Protein AF-A0A7S4SLR8-F1 (afdb_monomer_lite)

Sequence (372 aa):
GGAGAGPEGAQGGEGGADLAYAVRRLVRGAQSSRRCCRQGFSLALAELLAAFPGELAGVLQLARQLTDLQTGLKSMEQKERLVGRLCVYAAVFEAGCLRKLLGGDAAAPQGLTGRRGATGVVCELGRGLHELYLARPFLQEPAVRMLTHACQELCAMGRSSWVPELLAEWSLDEKLGKAGAAMHVPGLALELRSAYEGARQAPSATAKALATWPVCVRDGGALAQPAALEHLARGLGAALGACGLGEPLPAALRPFCRRLLCGEGSATPAGVWPALDEALFPERAPQASQAQGLRALGEVVAHLCAERAQLGDAAAAVLVGFFEQMHRGLRLMLRALAWPRASPHAAAAFAQGRMLEALDAAPPPPRPQRPS

Radius of gyration: 25.54 Å; chains: 1; bounding box: 84×45×100 Å

Structure (mmCIF, N/CA/C/O backbone):
data_AF-A0A7S4SLR8-F1
#
_entry.id   AF-A0A7S4SLR8-F1
#
loop_
_atom_site.group_PDB
_atom_site.id
_atom_site.type_symbol
_atom_site.label_atom_id
_atom_site.label_alt_id
_atom_site.label_comp_id
_atom_site.label_asym_id
_atom_site.label_entity_id
_atom_site.label_seq_id
_atom_site.pdbx_PDB_ins_code
_atom_site.Cartn_x
_atom_site.Cartn_y
_atom_site.Cartn_z
_atom_site.occupancy
_atom_site.B_iso_or_equiv
_atom_site.auth_seq_id
_atom_site.auth_comp_id
_atom_site.auth_asym_id
_atom_site.auth_atom_id
_atom_site.pdbx_PDB_model_num
ATOM 1 N N . GLY A 1 1 ? -48.188 -2.741 58.121 1.00 47.03 1 GLY A N 1
ATOM 2 C CA . GLY A 1 1 ? -47.292 -3.688 57.438 1.00 47.03 1 GLY A CA 1
ATOM 3 C C . GLY A 1 1 ? -47.979 -4.156 56.181 1.00 47.03 1 GLY A C 1
ATOM 4 O O . GLY A 1 1 ? -49.037 -4.751 56.285 1.00 47.03 1 GLY A O 1
ATOM 5 N N . GLY A 1 2 ? -47.430 -3.813 55.023 1.00 39.69 2 GLY A N 1
ATOM 6 C CA . GLY A 1 2 ? -47.964 -4.164 53.709 1.00 39.69 2 GLY A CA 1
ATOM 7 C C . GLY A 1 2 ? -46.973 -3.653 52.677 1.00 39.69 2 GLY A C 1
ATOM 8 O O . GLY A 1 2 ? -46.967 -2.467 52.369 1.00 39.69 2 GLY A O 1
ATOM 9 N N . ALA A 1 3 ? -46.042 -4.524 52.302 1.00 40.25 3 ALA A N 1
ATOM 10 C CA . ALA A 1 3 ? -44.875 -4.220 51.491 1.00 40.25 3 ALA A CA 1
ATOM 11 C C . ALA A 1 3 ? -45.282 -3.803 50.070 1.00 40.25 3 ALA A C 1
ATOM 13 O O . ALA A 1 3 ? -45.956 -4.551 49.366 1.00 40.25 3 ALA A O 1
ATOM 14 N N . GLY A 1 4 ? -44.853 -2.607 49.664 1.00 37.12 4 GLY A N 1
ATOM 15 C CA . GLY A 1 4 ? -44.891 -2.167 48.276 1.00 37.12 4 GLY A CA 1
ATOM 16 C C . GLY A 1 4 ? -43.752 -2.821 47.502 1.00 37.12 4 GLY A C 1
ATOM 17 O O . GLY A 1 4 ? -42.586 -2.652 47.855 1.00 37.12 4 GLY A O 1
ATOM 18 N N . ALA A 1 5 ? -44.099 -3.568 46.458 1.00 43.12 5 ALA A N 1
ATOM 19 C CA . ALA A 1 5 ? -43.159 -4.030 45.452 1.00 43.12 5 ALA A CA 1
ATOM 20 C C . ALA A 1 5 ? -42.643 -2.812 44.669 1.00 43.12 5 ALA A C 1
ATOM 22 O O . ALA A 1 5 ? -43.404 -2.143 43.969 1.00 43.12 5 ALA A O 1
ATOM 23 N N . GLY A 1 6 ? -41.360 -2.495 44.845 1.00 39.31 6 GLY A N 1
ATOM 24 C CA . GLY A 1 6 ? -40.655 -1.531 44.007 1.00 39.31 6 GLY A CA 1
ATOM 25 C C . GLY A 1 6 ? -40.357 -2.136 42.630 1.00 39.31 6 GLY A C 1
ATOM 26 O O . GLY A 1 6 ? -40.177 -3.351 42.533 1.00 39.31 6 GLY A O 1
ATOM 27 N N . PRO A 1 7 ? -40.311 -1.323 41.564 1.00 46.75 7 PRO A N 1
ATOM 28 C CA . PRO A 1 7 ? -40.027 -1.809 40.224 1.00 46.75 7 PRO A CA 1
ATOM 29 C C . PRO A 1 7 ? -38.547 -2.196 40.126 1.00 46.75 7 PRO A C 1
ATOM 31 O O . PRO A 1 7 ? -37.664 -1.404 40.461 1.00 46.75 7 PRO A O 1
ATOM 34 N N . GLU A 1 8 ? -38.288 -3.422 39.675 1.00 39.28 8 GLU A N 1
ATOM 35 C CA . GLU A 1 8 ? -36.953 -3.912 39.344 1.00 39.28 8 GLU A CA 1
ATOM 36 C C . GLU A 1 8 ? -36.316 -2.996 38.293 1.00 39.28 8 GLU A C 1
ATOM 38 O O . GLU A 1 8 ? -36.776 -2.873 37.156 1.00 39.28 8 GLU A O 1
ATOM 43 N N . GLY A 1 9 ? -35.262 -2.302 38.719 1.00 41.66 9 GLY A N 1
ATOM 44 C CA . GLY A 1 9 ? -34.437 -1.468 37.868 1.00 41.66 9 GLY A CA 1
ATOM 45 C C . GLY A 1 9 ? -33.672 -2.310 36.852 1.00 41.66 9 GLY A C 1
ATOM 46 O O . GLY A 1 9 ? -33.058 -3.322 37.182 1.00 41.66 9 GLY A O 1
ATOM 47 N N . ALA A 1 10 ? -33.706 -1.838 35.611 1.00 43.09 10 ALA A N 1
ATOM 48 C CA . ALA A 1 10 ? -32.956 -2.318 34.463 1.00 43.09 10 ALA A CA 1
ATOM 49 C C . ALA A 1 10 ? -31.499 -2.724 34.786 1.00 43.09 10 ALA A C 1
ATOM 51 O O . ALA A 1 10 ? -30.659 -1.888 35.125 1.00 43.09 10 ALA A O 1
ATOM 52 N N . GLN A 1 11 ? -31.182 -4.005 34.579 1.00 41.28 11 GLN A N 1
ATOM 53 C CA . GLN A 1 11 ? -29.824 -4.561 34.535 1.00 41.28 11 GLN A CA 1
ATOM 54 C C . GLN A 1 11 ? -29.086 -4.122 33.252 1.00 41.28 11 GLN A C 1
ATOM 56 O O . GLN A 1 11 ? -28.854 -4.913 32.343 1.00 41.28 11 GLN A O 1
ATOM 61 N N . GLY A 1 12 ? -28.737 -2.837 33.151 1.00 46.91 12 GLY A N 1
ATOM 62 C CA . GLY A 1 12 ? -28.022 -2.261 32.000 1.00 46.91 12 GLY A CA 1
ATOM 63 C C . GLY A 1 12 ? -26.529 -1.963 32.216 1.00 46.91 12 GLY A C 1
ATOM 64 O O . GLY A 1 12 ? -25.940 -1.283 31.384 1.00 46.91 12 GLY A O 1
ATOM 65 N N . GLY A 1 13 ? -25.913 -2.382 33.331 1.00 53.75 13 GLY A N 1
ATOM 66 C CA . GLY A 1 13 ? -24.671 -1.752 33.818 1.00 53.75 13 GLY A CA 1
ATOM 67 C C . GLY A 1 13 ? -23.355 -2.538 33.724 1.00 53.75 13 GLY A C 1
ATOM 68 O O . GLY A 1 13 ? -22.316 -1.928 33.484 1.00 53.75 13 GLY A O 1
ATOM 69 N N . GLU A 1 14 ? -23.350 -3.860 33.919 1.00 60.78 14 GLU A N 1
ATOM 70 C CA . GLU A 1 14 ? -22.087 -4.592 34.164 1.00 60.78 14 GLU A CA 1
ATOM 71 C C . GLU A 1 14 ? -21.331 -4.975 32.882 1.00 60.78 14 GLU A C 1
ATOM 73 O O . GLU A 1 14 ? -20.133 -4.714 32.771 1.00 60.78 14 GLU A O 1
ATOM 78 N N . GLY A 1 15 ? -22.024 -5.482 31.855 1.00 72.31 15 GLY A N 1
ATOM 79 C CA . GLY A 1 15 ? -21.368 -5.942 30.620 1.00 72.31 15 GLY A CA 1
ATOM 80 C C . GLY A 1 15 ? -20.632 -4.841 29.841 1.00 72.31 15 GLY A C 1
ATOM 81 O O . GLY A 1 15 ? -19.603 -5.095 29.215 1.00 72.31 15 GLY A O 1
ATOM 82 N N . GLY A 1 16 ? -21.111 -3.594 29.912 1.00 84.56 16 GLY A N 1
ATOM 83 C CA . GLY A 1 16 ? -20.451 -2.452 29.268 1.00 84.56 16 GLY A CA 1
ATOM 84 C C . GLY A 1 16 ? -19.153 -2.030 29.965 1.00 84.56 16 GLY A C 1
ATOM 85 O O . GLY A 1 16 ? -18.189 -1.633 29.305 1.00 84.56 16 GLY A O 1
ATOM 86 N N . ALA A 1 17 ? -19.093 -2.146 31.295 1.00 90.38 17 ALA A N 1
ATOM 87 C CA . ALA A 1 17 ? -17.898 -1.812 32.066 1.00 90.38 17 ALA A CA 1
ATOM 88 C C . ALA A 1 17 ? -16.756 -2.804 31.789 1.00 90.38 17 ALA A C 1
ATOM 90 O O . ALA A 1 17 ? -15.609 -2.381 31.586 1.00 90.38 17 ALA A O 1
ATOM 91 N N . ASP A 1 18 ? -17.089 -4.093 31.700 1.00 94.50 18 ASP A N 1
ATOM 92 C CA . ASP A 1 18 ? -16.145 -5.167 31.389 1.00 94.50 18 ASP A CA 1
ATOM 93 C C . ASP A 1 18 ? -15.599 -5.057 29.965 1.00 94.50 18 ASP A C 1
ATOM 95 O O . ASP A 1 18 ? -14.383 -5.136 29.763 1.00 94.50 18 ASP A O 1
ATOM 99 N N . LEU A 1 19 ? -16.461 -4.778 28.979 1.00 94.06 19 LEU A N 1
ATOM 100 C CA . LEU A 1 19 ? -16.041 -4.560 27.592 1.00 94.06 19 LEU A CA 1
ATOM 101 C C . LEU A 1 19 ? -15.080 -3.370 27.480 1.00 94.06 19 LEU A C 1
ATOM 103 O O . LEU A 1 19 ? -13.987 -3.494 26.920 1.00 94.06 19 LEU A O 1
ATOM 107 N N . ALA A 1 20 ? -15.431 -2.230 28.077 1.00 93.50 20 ALA A N 1
ATOM 108 C CA . ALA A 1 20 ? -14.576 -1.048 28.066 1.00 93.50 20 ALA A CA 1
ATOM 109 C C . ALA A 1 20 ? -13.234 -1.303 28.779 1.00 93.50 20 ALA A C 1
ATOM 111 O O . ALA A 1 20 ? -12.187 -0.783 28.374 1.00 93.50 20 ALA A O 1
ATOM 112 N N . TYR A 1 21 ? -13.236 -2.104 29.849 1.00 95.19 21 TYR A N 1
ATOM 113 C CA . TYR A 1 21 ? -12.014 -2.532 30.521 1.00 95.19 21 TYR A CA 1
ATOM 114 C C . TYR A 1 21 ? -11.153 -3.439 29.631 1.00 95.19 21 TYR A C 1
ATOM 116 O O . TYR A 1 21 ? -9.944 -3.198 29.523 1.00 95.19 21 TYR A O 1
ATOM 124 N N . ALA A 1 22 ? -11.760 -4.418 28.956 1.00 97.12 22 ALA A N 1
ATOM 125 C CA . ALA A 1 22 ? -11.086 -5.308 28.018 1.00 97.12 22 ALA A CA 1
ATOM 126 C C . ALA A 1 22 ? -10.448 -4.518 26.868 1.00 97.12 22 ALA A C 1
ATOM 128 O O . ALA A 1 22 ? -9.239 -4.623 26.659 1.00 97.12 22 ALA A O 1
ATOM 129 N N . VAL A 1 23 ? -11.203 -3.630 26.211 1.00 96.56 23 VAL A N 1
ATOM 130 C CA . VAL A 1 23 ? -10.697 -2.724 25.164 1.00 96.56 23 VAL A CA 1
ATOM 131 C C . VAL A 1 23 ? -9.482 -1.940 25.663 1.00 96.56 23 VAL A C 1
ATOM 133 O O . VAL A 1 23 ? -8.428 -1.941 25.020 1.00 96.56 23 VAL A O 1
ATOM 136 N N . ARG A 1 24 ? -9.566 -1.327 26.853 1.00 96.56 24 ARG A N 1
ATOM 137 C CA . ARG A 1 24 ? -8.434 -0.589 27.437 1.00 96.56 24 ARG A CA 1
ATOM 138 C C . ARG A 1 24 ? -7.206 -1.460 27.661 1.00 96.56 24 ARG A C 1
ATOM 140 O O . ARG A 1 24 ? -6.084 -1.001 27.437 1.00 96.56 24 ARG A O 1
ATOM 147 N N . ARG A 1 25 ? -7.393 -2.698 28.118 1.00 97.12 25 ARG A N 1
ATOM 148 C CA . ARG A 1 25 ? -6.294 -3.643 28.346 1.00 97.12 25 ARG A CA 1
ATOM 149 C C . ARG A 1 25 ? -5.646 -4.075 27.040 1.00 97.12 25 ARG A C 1
ATOM 151 O O . ARG A 1 25 ? -4.419 -4.059 26.967 1.00 97.12 25 ARG A O 1
ATOM 158 N N . LEU A 1 26 ? -6.440 -4.380 26.021 1.00 98.19 26 LEU A N 1
ATOM 159 C CA . LEU A 1 26 ? -5.948 -4.797 24.711 1.00 98.19 26 LEU A CA 1
ATOM 160 C C . LEU A 1 26 ? -5.167 -3.674 24.014 1.00 98.19 26 LEU A C 1
ATOM 162 O O . LEU A 1 26 ? -4.030 -3.891 23.602 1.00 98.19 26 LEU A O 1
ATOM 166 N N . VAL A 1 27 ? -5.702 -2.446 23.978 1.00 96.69 27 VAL A N 1
ATOM 167 C CA . VAL A 1 27 ? -5.020 -1.294 23.350 1.00 96.69 27 VAL A CA 1
ATOM 168 C C . VAL A 1 27 ? -3.707 -0.947 24.066 1.00 96.69 27 VAL A C 1
ATOM 170 O O . VAL A 1 27 ? -2.715 -0.610 23.417 1.00 96.69 27 VAL A O 1
ATOM 173 N N . ARG A 1 28 ? -3.652 -1.057 25.402 1.00 95.75 28 ARG A N 1
ATOM 174 C CA . ARG A 1 28 ? -2.391 -0.902 26.155 1.00 95.75 28 ARG A CA 1
ATOM 175 C C . ARG A 1 28 ? -1.421 -2.049 25.878 1.00 95.75 28 ARG A C 1
ATOM 177 O O . ARG A 1 28 ? -0.228 -1.816 25.711 1.00 95.75 28 ARG A O 1
ATOM 184 N N . GLY A 1 29 ? -1.924 -3.278 25.814 1.00 96.56 29 GLY A N 1
ATOM 185 C CA . GLY A 1 29 ? -1.131 -4.466 25.518 1.00 96.56 29 GLY A CA 1
ATOM 186 C C . GLY A 1 29 ? -0.501 -4.438 24.121 1.00 96.56 29 GLY A C 1
ATOM 187 O O . GLY A 1 29 ? 0.652 -4.846 23.963 1.00 96.56 29 GLY A O 1
ATOM 188 N N . ALA A 1 30 ? -1.192 -3.862 23.133 1.00 95.81 30 ALA A N 1
ATOM 189 C CA . ALA A 1 30 ? -0.672 -3.645 21.782 1.00 95.81 30 ALA A CA 1
ATOM 190 C C . ALA A 1 30 ? 0.568 -2.728 21.749 1.00 95.81 30 ALA A C 1
ATOM 192 O O . ALA A 1 30 ? 1.364 -2.805 20.819 1.00 95.81 30 ALA A O 1
ATOM 193 N N . GLN A 1 31 ? 0.787 -1.911 22.786 1.00 93.75 31 GLN A N 1
ATOM 194 C CA . GLN A 1 31 ? 1.962 -1.041 22.948 1.00 93.75 31 GLN A CA 1
ATOM 195 C C . GLN A 1 31 ? 3.091 -1.686 23.768 1.00 93.75 31 GLN A C 1
ATOM 197 O O . GLN A 1 31 ? 4.060 -1.023 24.133 1.00 93.75 31 GLN A O 1
ATOM 202 N N . SER A 1 32 ? 2.981 -2.977 24.094 1.00 94.62 32 SER A N 1
ATOM 203 C CA . SER A 1 32 ? 4.026 -3.696 24.823 1.00 94.62 32 SER A CA 1
ATOM 204 C C . SER A 1 32 ? 5.362 -3.649 24.078 1.00 94.62 32 SER A C 1
ATOM 206 O O . SER A 1 32 ? 5.417 -3.826 22.864 1.00 94.62 32 SER A O 1
ATOM 208 N N . SER A 1 33 ? 6.473 -3.529 24.803 1.00 93.50 33 SER A N 1
ATOM 209 C CA . SER A 1 33 ? 7.818 -3.658 24.224 1.00 93.50 33 SER A CA 1
ATOM 210 C C . SER A 1 33 ? 8.141 -5.084 23.749 1.00 93.50 33 SER A C 1
ATOM 212 O O . SER A 1 33 ? 9.095 -5.297 23.000 1.00 93.50 33 SER A O 1
ATOM 214 N N . ARG A 1 34 ? 7.346 -6.085 24.158 1.00 96.25 34 ARG A N 1
ATOM 215 C CA . ARG A 1 34 ? 7.515 -7.489 23.760 1.00 96.25 34 ARG A CA 1
ATOM 216 C C . ARG A 1 34 ? 6.722 -7.775 22.487 1.00 96.25 34 ARG A C 1
ATOM 218 O O . ARG A 1 34 ? 5.493 -7.722 22.494 1.00 96.25 34 ARG A O 1
ATOM 225 N N . ARG A 1 35 ? 7.422 -8.149 21.409 1.00 93.56 35 ARG A N 1
ATOM 226 C CA . ARG A 1 35 ? 6.820 -8.443 20.091 1.00 93.56 35 ARG A CA 1
ATOM 227 C C . ARG A 1 35 ? 5.685 -9.473 20.161 1.00 93.56 35 ARG A C 1
ATOM 229 O O . ARG A 1 35 ? 4.619 -9.216 19.615 1.00 93.56 35 ARG A O 1
ATOM 236 N N . CYS A 1 36 ? 5.895 -10.585 20.868 1.00 94.50 36 CYS A N 1
ATOM 237 C CA . CYS A 1 36 ? 4.887 -11.639 21.028 1.00 94.50 36 CYS A CA 1
ATOM 238 C C . CYS A 1 36 ? 3.625 -11.136 21.745 1.00 94.50 36 CYS A C 1
ATOM 240 O O . CYS A 1 36 ? 2.514 -11.445 21.324 1.00 94.50 36 CYS A O 1
ATOM 242 N N . CYS A 1 37 ? 3.783 -10.299 22.777 1.00 96.06 37 CYS A N 1
ATOM 243 C CA . CYS A 1 37 ? 2.651 -9.687 23.464 1.00 96.06 37 CYS A CA 1
ATOM 244 C C . CYS A 1 37 ? 1.880 -8.765 22.519 1.00 96.06 37 CYS A C 1
ATOM 246 O O . CYS A 1 37 ? 0.663 -8.883 22.441 1.00 96.06 37 CYS A O 1
ATOM 248 N N . ARG A 1 38 ? 2.567 -7.894 21.764 1.00 95.81 38 ARG A N 1
ATOM 249 C CA . ARG A 1 38 ? 1.890 -6.995 20.814 1.00 95.81 38 ARG A CA 1
ATOM 250 C C . ARG A 1 38 ? 1.026 -7.756 19.821 1.00 95.81 38 ARG A C 1
ATOM 252 O O . ARG A 1 38 ? -0.122 -7.377 19.622 1.00 95.81 38 ARG A O 1
ATOM 259 N N . GLN A 1 39 ? 1.562 -8.823 19.232 1.00 95.56 39 GLN A N 1
ATOM 260 C CA . GLN A 1 39 ? 0.827 -9.654 18.279 1.00 95.56 39 GLN A CA 1
ATOM 261 C C . GLN A 1 39 ? -0.403 -10.295 18.930 1.00 95.56 39 GLN A C 1
ATOM 263 O O . GLN A 1 39 ? -1.503 -10.128 18.417 1.00 95.56 39 GLN A O 1
ATOM 268 N N . GLY A 1 40 ? -0.243 -10.934 20.095 1.00 98.12 40 GLY A N 1
ATOM 269 C CA . GLY A 1 40 ? -1.362 -11.559 20.807 1.00 98.12 40 GLY A CA 1
ATOM 270 C C . GLY A 1 40 ? -2.458 -10.564 21.202 1.00 98.12 40 GLY A C 1
ATOM 271 O O . GLY A 1 40 ? -3.637 -10.835 21.000 1.00 98.12 40 GLY A O 1
ATOM 272 N N . PHE A 1 41 ? -2.083 -9.383 21.704 1.00 98.19 41 PHE A N 1
ATOM 273 C CA . PHE A 1 41 ? -3.041 -8.330 22.054 1.00 98.19 41 PHE A CA 1
ATOM 274 C C . PHE A 1 41 ? -3.737 -7.722 20.834 1.00 98.19 41 PHE A C 1
ATOM 276 O O . PHE A 1 41 ? -4.915 -7.392 20.925 1.00 98.19 41 PHE A O 1
ATOM 283 N N . SER A 1 42 ? -3.034 -7.580 19.708 1.00 97.75 42 SER A N 1
ATOM 284 C CA . SER A 1 42 ? -3.617 -7.040 18.471 1.00 97.75 42 SER A CA 1
ATOM 285 C C . SER A 1 42 ? -4.602 -8.025 17.853 1.00 97.75 42 SER A C 1
ATOM 287 O O . SER A 1 42 ? -5.699 -7.622 17.491 1.00 97.75 42 SER A O 1
ATOM 289 N N . LEU A 1 43 ? -4.261 -9.317 17.834 1.00 98.12 43 LEU A N 1
ATOM 290 C CA . LEU A 1 43 ? -5.167 -10.370 17.381 1.00 98.12 43 LEU A CA 1
ATOM 291 C C . LEU A 1 43 ? -6.419 -10.445 18.265 1.00 98.12 43 LEU A C 1
ATOM 293 O O . LEU A 1 43 ? -7.534 -10.416 17.761 1.00 98.12 43 LEU A O 1
ATOM 297 N N . ALA A 1 44 ? -6.253 -10.455 19.591 1.00 98.38 44 ALA A N 1
ATOM 298 C CA . ALA A 1 44 ? -7.390 -10.444 20.511 1.00 98.38 44 ALA A CA 1
ATOM 299 C C . ALA A 1 44 ? -8.255 -9.176 20.365 1.00 98.38 44 ALA A C 1
ATOM 301 O O . ALA A 1 44 ? -9.474 -9.242 20.510 1.00 98.38 44 ALA A O 1
ATOM 302 N N . LEU A 1 45 ? -7.644 -8.025 20.055 1.00 98.31 45 LEU A N 1
ATOM 303 C CA . LEU A 1 45 ? -8.376 -6.798 19.737 1.00 98.31 45 LEU A CA 1
ATOM 304 C C . LEU A 1 45 ? -9.150 -6.917 18.423 1.00 98.31 45 LEU A C 1
ATOM 306 O O . LEU A 1 45 ? -10.279 -6.441 18.369 1.00 98.31 45 LEU A O 1
ATOM 310 N N . ALA A 1 46 ? -8.578 -7.553 17.399 1.00 97.88 46 ALA A N 1
ATOM 311 C CA . ALA A 1 46 ? -9.258 -7.793 16.131 1.00 97.88 46 ALA A CA 1
ATOM 312 C C . ALA A 1 46 ? -10.494 -8.685 16.329 1.00 97.88 46 ALA A C 1
ATOM 314 O O . ALA A 1 46 ? -11.580 -8.321 15.890 1.00 97.88 46 ALA A O 1
ATOM 315 N N . GLU A 1 47 ? -10.367 -9.785 17.075 1.00 97.75 47 GLU A N 1
ATOM 316 C CA . GLU A 1 47 ? -11.492 -10.671 17.415 1.00 97.75 47 GLU A CA 1
ATOM 317 C C . GLU A 1 47 ? -12.581 -9.940 18.217 1.00 97.75 47 GLU A C 1
ATOM 319 O O . GLU A 1 47 ? -13.771 -10.031 17.905 1.00 97.75 47 GLU A O 1
ATOM 324 N N . LEU A 1 48 ? -12.186 -9.139 19.215 1.00 96.75 48 LEU A N 1
ATOM 325 C CA . LEU A 1 48 ? -13.127 -8.331 19.991 1.00 96.75 48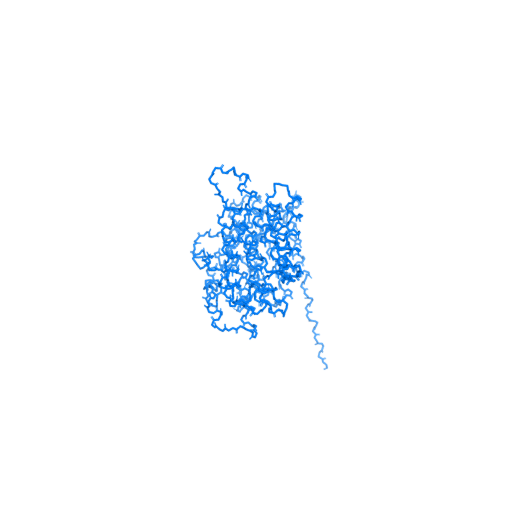 LEU A CA 1
ATOM 326 C C . LEU A 1 48 ? -13.859 -7.324 19.098 1.00 96.75 48 LEU A C 1
ATOM 328 O O . LEU A 1 48 ? -15.079 -7.228 19.155 1.00 96.75 48 LEU A O 1
ATOM 332 N N . LEU A 1 49 ? -13.144 -6.589 18.249 1.00 95.06 49 LEU A N 1
ATOM 333 C CA . LEU A 1 49 ? -13.735 -5.629 17.316 1.00 95.06 49 LEU A CA 1
ATOM 334 C C . LEU A 1 49 ? -14.608 -6.300 16.249 1.00 95.06 49 LEU A C 1
ATOM 336 O O . LEU A 1 49 ? -15.583 -5.711 15.777 1.00 95.06 49 LEU A O 1
ATOM 340 N N . ALA A 1 50 ? -14.279 -7.535 15.875 1.00 93.00 50 ALA A N 1
ATOM 341 C CA . ALA A 1 50 ? -15.080 -8.325 14.961 1.00 93.00 50 ALA A CA 1
ATOM 342 C C . ALA A 1 50 ? -16.433 -8.702 15.585 1.00 93.00 50 ALA A C 1
ATOM 344 O O . ALA A 1 50 ? -17.431 -8.691 14.857 1.00 93.00 50 ALA A O 1
ATOM 345 N N . ALA A 1 51 ? -16.462 -8.987 16.891 1.00 92.50 51 ALA A N 1
ATOM 346 C CA . ALA A 1 51 ? -17.671 -9.267 17.665 1.00 92.50 51 ALA A CA 1
ATOM 347 C C . ALA A 1 51 ? -18.440 -7.993 18.071 1.00 92.50 51 ALA A C 1
ATOM 349 O O . ALA A 1 51 ? -19.669 -7.989 18.079 1.00 92.50 51 ALA A O 1
ATOM 350 N N . PHE A 1 52 ? -17.730 -6.896 18.352 1.00 91.38 52 PHE A N 1
ATOM 351 C CA . PHE A 1 52 ? -18.286 -5.628 18.833 1.00 91.38 52 PHE A CA 1
ATOM 352 C C . PHE A 1 52 ? -17.859 -4.438 17.948 1.00 91.38 52 PHE A C 1
ATOM 354 O O . PHE A 1 52 ? -17.161 -3.533 18.414 1.00 91.38 52 PHE A O 1
ATOM 361 N N . PRO A 1 53 ? -18.300 -4.364 16.674 1.00 88.94 53 PRO A N 1
ATOM 362 C CA . PRO A 1 53 ? -17.870 -3.301 15.758 1.00 88.94 53 PRO A CA 1
ATOM 363 C C . PRO A 1 53 ? -18.324 -1.891 16.182 1.00 88.94 53 PRO A C 1
ATOM 365 O O . PRO A 1 53 ? -17.788 -0.899 15.691 1.00 88.94 53 PRO A O 1
ATOM 368 N N . GLY A 1 54 ? -19.271 -1.793 17.125 1.00 86.94 54 GLY A N 1
ATOM 369 C CA . GLY A 1 54 ? -19.702 -0.538 17.750 1.00 86.94 54 GLY A CA 1
ATOM 370 C C . GLY A 1 54 ? -18.592 0.179 18.528 1.00 86.94 54 GLY A C 1
ATOM 371 O O . GLY A 1 54 ? -18.592 1.405 18.608 1.00 86.94 54 GLY A O 1
ATOM 372 N N . GLU A 1 55 ? -17.603 -0.567 19.027 1.00 91.81 55 GLU A N 1
ATOM 373 C CA . GLU A 1 55 ? -16.504 -0.033 19.839 1.00 91.81 55 GLU A CA 1
ATOM 374 C C . GLU A 1 55 ? -15.421 0.668 19.012 1.00 91.81 55 GLU A C 1
ATOM 376 O O . GLU A 1 55 ? -14.534 1.315 19.572 1.00 91.81 55 GLU A O 1
ATOM 381 N N . LEU A 1 56 ? -15.476 0.575 17.678 1.00 93.25 56 LEU A N 1
ATOM 382 C CA . LEU A 1 56 ? -14.419 1.062 16.794 1.00 93.25 56 LEU A CA 1
ATOM 383 C C . LEU A 1 56 ? -14.057 2.530 17.055 1.00 93.25 56 LEU A C 1
ATOM 385 O O . LEU A 1 56 ? -12.880 2.860 17.187 1.00 93.25 56 LEU A O 1
ATOM 389 N N . ALA A 1 57 ? -15.052 3.414 17.161 1.00 92.38 57 ALA A N 1
ATOM 390 C CA . ALA A 1 57 ? -14.804 4.834 17.404 1.00 92.38 57 ALA A CA 1
ATOM 391 C C . ALA A 1 57 ? -14.073 5.067 18.740 1.00 92.38 57 ALA A C 1
ATOM 393 O O . ALA A 1 57 ? -13.094 5.816 18.790 1.00 92.38 57 ALA A O 1
ATOM 394 N N . GLY A 1 58 ? -14.497 4.370 19.800 1.00 93.62 58 GLY A N 1
ATOM 395 C CA . GLY A 1 58 ? -13.855 4.423 21.113 1.00 93.62 58 GLY A CA 1
ATOM 396 C C . GLY A 1 58 ? -12.433 3.861 21.092 1.00 93.62 58 GLY A C 1
ATOM 397 O O . GLY A 1 58 ? -11.531 4.444 21.692 1.00 93.62 58 GLY A O 1
ATOM 398 N N . VAL A 1 59 ? -12.197 2.778 20.346 1.00 96.31 59 VAL A N 1
ATOM 399 C CA . VAL A 1 59 ? -10.867 2.175 20.174 1.00 96.31 59 VAL A CA 1
ATOM 400 C C . VAL A 1 59 ? -9.916 3.118 19.445 1.00 96.31 59 VAL A C 1
ATOM 402 O O . VAL A 1 59 ? -8.786 3.289 19.899 1.00 96.31 59 VAL A O 1
ATOM 405 N N . LEU A 1 60 ? -10.350 3.772 18.363 1.00 95.62 60 LEU A N 1
ATOM 406 C CA . LEU A 1 60 ? -9.524 4.743 17.634 1.00 95.62 60 LEU A CA 1
ATOM 407 C C . LEU A 1 60 ? -9.174 5.953 18.506 1.00 95.62 60 LEU A C 1
ATOM 409 O O . LEU A 1 60 ? -8.008 6.352 18.569 1.00 95.62 60 LEU A O 1
ATOM 413 N N . GLN A 1 61 ? -10.159 6.486 19.233 1.00 95.00 61 GLN A N 1
ATOM 414 C CA . GLN A 1 61 ? -9.949 7.584 20.172 1.00 95.00 61 GLN A CA 1
ATOM 415 C C . GLN A 1 61 ? -8.964 7.189 21.280 1.00 95.00 61 GLN A C 1
ATOM 417 O O . GLN A 1 61 ? -8.023 7.930 21.574 1.00 95.00 61 GLN A O 1
ATOM 422 N N . LEU A 1 62 ? -9.145 6.009 21.874 1.00 95.56 62 LEU A N 1
ATOM 423 C CA . LEU A 1 62 ? -8.273 5.502 22.925 1.00 95.56 62 LEU A CA 1
ATOM 424 C C . LEU A 1 62 ? -6.854 5.234 22.409 1.00 95.56 62 LEU A C 1
ATOM 426 O O . LEU A 1 62 ? -5.881 5.543 23.098 1.00 95.56 62 LEU A O 1
ATOM 430 N N . ALA A 1 63 ? -6.721 4.683 21.201 1.00 95.25 63 ALA A N 1
ATOM 431 C CA . ALA A 1 63 ? -5.432 4.471 20.559 1.00 95.25 63 ALA A CA 1
ATOM 432 C C . ALA A 1 63 ? -4.683 5.796 20.430 1.00 95.25 63 ALA A C 1
ATOM 434 O O . ALA A 1 63 ? -3.527 5.870 20.837 1.00 95.25 63 ALA A O 1
ATOM 435 N N . ARG A 1 64 ? -5.345 6.863 19.963 1.00 93.62 64 ARG A N 1
ATOM 436 C CA . ARG A 1 64 ? -4.738 8.198 19.890 1.00 93.62 64 ARG A CA 1
ATOM 437 C C . ARG A 1 64 ? -4.323 8.713 21.267 1.00 93.62 64 ARG A C 1
ATOM 439 O O . ARG A 1 64 ? -3.179 9.113 21.436 1.00 93.62 64 ARG A O 1
ATOM 446 N N . GLN A 1 65 ? -5.208 8.637 22.261 1.00 93.38 65 GLN A N 1
ATOM 447 C CA . GLN A 1 65 ? -4.924 9.107 23.625 1.00 93.38 65 GLN A CA 1
ATOM 448 C C . GLN A 1 65 ? -3.727 8.398 24.266 1.00 93.38 65 GLN A C 1
ATOM 450 O O . GLN A 1 65 ? -2.899 9.033 24.911 1.00 93.38 65 GLN A O 1
ATOM 455 N N . LEU A 1 66 ? -3.624 7.077 24.108 1.00 88.31 66 LEU A N 1
ATOM 456 C CA . LEU A 1 66 ? -2.553 6.300 24.735 1.00 88.31 66 LEU A CA 1
ATOM 457 C C . LEU A 1 66 ? -1.219 6.404 23.989 1.00 88.31 66 LEU A C 1
ATOM 459 O O . LEU A 1 66 ? -0.169 6.156 24.579 1.00 88.31 66 LEU A O 1
ATOM 463 N N . THR A 1 67 ? -1.256 6.760 22.707 1.00 85.19 67 THR A N 1
ATOM 464 C CA . THR A 1 67 ? -0.065 6.827 21.847 1.00 85.19 67 THR A CA 1
ATOM 465 C C . THR A 1 67 ? 0.434 8.252 21.646 1.00 85.19 67 THR A C 1
ATOM 467 O O . THR A 1 67 ? 1.450 8.448 20.979 1.00 85.19 67 THR A O 1
ATOM 470 N N . ASP A 1 68 ? -0.228 9.224 22.278 1.00 88.06 68 ASP A N 1
ATOM 471 C CA . ASP A 1 68 ? 0.191 10.615 22.286 1.00 88.06 68 ASP A CA 1
ATOM 472 C C . ASP A 1 68 ? 1.609 10.753 22.866 1.00 88.06 68 ASP A C 1
ATOM 474 O O . ASP A 1 68 ? 1.979 10.137 23.882 1.00 88.06 68 ASP A O 1
ATOM 478 N N . LEU A 1 69 ? 2.438 11.521 22.163 1.00 86.62 69 LEU A N 1
ATOM 479 C CA . LEU A 1 69 ? 3.860 11.650 22.451 1.00 86.62 69 LEU A CA 1
ATOM 480 C C . LEU A 1 69 ? 4.064 12.794 23.441 1.00 86.62 69 LEU A C 1
ATOM 482 O O . LEU A 1 69 ? 4.297 13.939 23.065 1.00 86.62 69 LEU A O 1
ATOM 486 N N . GLN A 1 70 ? 3.994 12.467 24.729 1.00 84.44 70 GLN A N 1
ATOM 487 C CA . GLN A 1 70 ? 4.313 13.415 25.792 1.00 84.44 70 GLN A CA 1
ATOM 488 C C . GLN A 1 70 ? 5.788 13.847 25.732 1.00 84.44 70 GLN A C 1
ATOM 490 O O . GLN A 1 70 ? 6.676 13.075 25.348 1.00 84.44 70 GLN A O 1
ATOM 495 N N . THR A 1 71 ? 6.058 15.088 26.137 1.00 86.38 71 THR A N 1
ATOM 496 C CA . THR A 1 71 ? 7.423 15.611 26.254 1.00 86.38 71 THR A CA 1
ATOM 497 C C . THR A 1 71 ? 8.223 14.785 27.269 1.00 86.38 71 THR A C 1
ATOM 499 O O . THR A 1 71 ? 7.704 14.347 28.292 1.00 86.38 71 THR A O 1
ATOM 502 N N . GLY A 1 72 ? 9.500 14.522 26.972 1.00 87.25 72 GLY A N 1
ATOM 503 C CA . GLY A 1 72 ? 10.395 13.768 27.863 1.00 87.25 72 GLY A CA 1
ATOM 504 C C . GLY A 1 72 ? 10.392 12.242 27.697 1.00 87.25 72 GLY A C 1
ATOM 505 O O . GLY A 1 72 ? 11.198 11.574 28.342 1.00 87.25 72 GLY A O 1
ATOM 506 N N . LEU A 1 73 ? 9.563 11.671 26.813 1.00 89.56 73 LEU A N 1
ATOM 507 C CA . LEU A 1 73 ? 9.629 10.238 26.497 1.00 89.56 73 LEU A CA 1
ATOM 508 C C . LEU A 1 73 ? 10.946 9.871 25.813 1.00 89.56 73 LEU A C 1
ATOM 510 O O . LEU A 1 73 ? 11.386 10.553 24.881 1.00 89.56 73 LEU A O 1
ATOM 514 N N . LYS A 1 74 ? 11.532 8.733 26.200 1.00 94.06 74 LYS A N 1
ATOM 515 C CA . LYS A 1 74 ? 12.729 8.208 25.530 1.00 94.06 74 LYS A CA 1
ATOM 516 C C . LYS A 1 74 ? 12.388 7.802 24.096 1.00 94.06 74 LYS A C 1
ATOM 518 O O . LYS A 1 74 ? 11.301 7.296 23.829 1.00 94.06 74 LYS A O 1
ATOM 523 N N . SER A 1 75 ? 13.346 7.929 23.175 1.00 92.94 75 SER A N 1
ATOM 524 C CA . SER A 1 75 ? 13.161 7.560 21.756 1.00 92.94 75 SER A CA 1
ATOM 525 C C . SER A 1 75 ? 12.603 6.137 21.572 1.00 92.94 75 SER A C 1
ATOM 527 O O . SER A 1 75 ? 11.715 5.909 20.751 1.00 92.94 75 SER A O 1
ATOM 529 N N . MET A 1 76 ? 13.053 5.188 22.402 1.00 93.12 76 MET A N 1
ATOM 530 C CA . MET A 1 76 ? 12.546 3.815 22.379 1.00 93.12 76 MET A CA 1
ATOM 531 C C . MET A 1 76 ? 11.078 3.718 22.824 1.00 93.12 76 MET A C 1
ATOM 533 O O . MET A 1 76 ? 10.299 3.011 22.198 1.00 93.12 76 MET A O 1
ATOM 537 N N . GLU A 1 77 ? 10.665 4.458 23.852 1.00 93.31 77 GLU A N 1
ATOM 538 C CA . GLU A 1 77 ? 9.271 4.473 24.320 1.00 93.31 77 GLU A CA 1
ATOM 539 C C . GLU A 1 77 ? 8.345 5.108 23.281 1.00 93.31 77 GLU A C 1
ATOM 541 O O . GLU A 1 77 ? 7.270 4.579 23.007 1.00 93.31 77 GLU A O 1
ATOM 546 N N . GLN A 1 78 ? 8.786 6.201 22.648 1.00 94.19 78 GLN A N 1
ATOM 547 C CA . GLN A 1 78 ? 8.059 6.823 21.538 1.00 94.19 78 GLN A CA 1
ATOM 548 C C . GLN A 1 78 ? 7.860 5.826 20.392 1.00 94.19 78 GLN A C 1
ATOM 550 O O . GLN A 1 78 ? 6.758 5.691 19.865 1.00 94.19 78 GLN A O 1
ATOM 555 N N . LYS A 1 79 ? 8.918 5.090 20.029 1.00 94.44 79 LYS A N 1
ATOM 556 C CA . LYS A 1 79 ? 8.854 4.045 19.006 1.00 94.44 79 LYS A CA 1
ATOM 557 C C . LYS A 1 79 ? 7.828 2.970 19.365 1.00 94.44 79 LYS A C 1
ATOM 559 O O . LYS A 1 79 ? 6.998 2.649 18.521 1.00 94.44 79 LYS A O 1
ATOM 564 N N . GLU A 1 80 ? 7.858 2.433 20.583 1.00 94.19 80 GLU A N 1
ATOM 565 C CA . GLU A 1 80 ? 6.916 1.385 21.000 1.00 94.19 80 GLU A CA 1
ATOM 566 C C . GLU A 1 80 ? 5.461 1.884 21.032 1.00 94.19 80 GLU A C 1
ATOM 568 O O . GLU A 1 80 ? 4.570 1.162 20.586 1.00 94.19 80 GLU A O 1
ATOM 573 N N . ARG A 1 81 ? 5.210 3.137 21.447 1.00 95.06 81 ARG A N 1
ATOM 574 C CA . ARG A 1 81 ? 3.870 3.751 21.368 1.00 95.06 81 ARG A CA 1
ATOM 575 C C . ARG A 1 81 ? 3.375 3.858 19.927 1.00 95.06 81 ARG A C 1
ATOM 577 O O . ARG A 1 81 ? 2.261 3.433 19.631 1.00 95.06 81 ARG A O 1
ATOM 584 N N . LEU A 1 82 ? 4.203 4.373 19.017 1.00 96.06 82 LEU A N 1
ATOM 585 C CA . LEU A 1 82 ? 3.827 4.523 17.608 1.00 96.06 82 LEU A CA 1
ATOM 586 C C . LEU A 1 82 ? 3.601 3.169 16.920 1.00 96.06 82 LEU A C 1
ATOM 588 O O . LEU A 1 82 ? 2.628 3.005 16.187 1.00 96.06 82 LEU A O 1
ATOM 592 N N . VAL A 1 83 ? 4.461 2.180 17.188 1.00 96.44 83 VAL A N 1
ATOM 593 C CA . VAL A 1 83 ? 4.283 0.807 16.689 1.00 96.44 83 VAL A CA 1
ATOM 594 C C . VAL A 1 83 ? 3.009 0.189 17.261 1.00 96.44 83 VAL A C 1
ATOM 596 O O . VAL A 1 83 ? 2.263 -0.441 16.521 1.00 96.44 83 VAL A O 1
ATOM 599 N N . GLY A 1 84 ? 2.713 0.402 18.544 1.00 96.44 84 GLY A N 1
ATOM 600 C CA . GLY A 1 84 ? 1.470 -0.076 19.138 1.00 96.44 84 GLY A CA 1
ATOM 601 C C . GLY A 1 84 ? 0.225 0.559 18.517 1.00 96.44 84 GLY A C 1
ATOM 602 O O . GLY A 1 84 ? -0.742 -0.154 18.260 1.00 96.44 84 GLY A O 1
ATOM 603 N N . ARG A 1 85 ? 0.255 1.860 18.185 1.00 96.94 85 ARG A N 1
ATOM 604 C CA . ARG A 1 85 ? -0.829 2.519 17.429 1.00 96.94 85 ARG A CA 1
ATOM 605 C C . ARG A 1 85 ? -1.045 1.862 16.068 1.00 96.94 85 ARG A C 1
ATOM 607 O O . ARG A 1 85 ? -2.179 1.570 15.702 1.00 96.94 85 ARG A O 1
ATOM 614 N N . LEU A 1 86 ? 0.045 1.608 15.343 1.00 97.19 86 LEU A N 1
ATOM 615 C CA . LEU A 1 86 ? 0.010 0.929 14.050 1.00 97.19 86 LEU A CA 1
ATOM 616 C C . LEU A 1 86 ? -0.610 -0.472 14.178 1.00 97.19 86 LEU A C 1
ATOM 618 O O . LEU A 1 86 ? -1.465 -0.835 13.378 1.00 97.19 86 LEU A O 1
ATOM 622 N N . CYS A 1 87 ? -0.235 -1.231 15.212 1.00 97.50 87 CYS A N 1
ATOM 623 C CA . CYS A 1 87 ? -0.811 -2.543 15.501 1.00 97.50 87 CYS A CA 1
ATOM 624 C C . CYS A 1 87 ? -2.318 -2.480 15.808 1.00 97.50 87 CYS A C 1
ATOM 626 O O . CYS A 1 87 ? -3.067 -3.335 15.345 1.00 97.50 87 CYS A O 1
ATOM 628 N N . VAL A 1 88 ? -2.785 -1.452 16.525 1.00 97.50 88 VAL A N 1
ATOM 629 C CA . VAL A 1 88 ? -4.225 -1.241 16.754 1.00 97.50 88 VAL A CA 1
ATOM 630 C C . VAL A 1 88 ? -4.956 -0.962 15.442 1.00 97.50 88 VAL A C 1
ATOM 632 O O . VAL A 1 88 ? -6.010 -1.541 15.200 1.00 97.50 88 VAL A O 1
ATOM 635 N N . TYR A 1 89 ? -4.400 -0.123 14.565 1.00 97.25 89 TYR A N 1
ATOM 636 C CA . TYR A 1 89 ? -4.995 0.104 13.247 1.00 97.25 89 TYR A CA 1
ATOM 637 C C . TYR A 1 89 ? -4.988 -1.163 12.387 1.00 97.25 89 TYR A C 1
ATOM 639 O O . TYR A 1 89 ? -5.955 -1.401 11.674 1.00 97.25 89 TYR A O 1
ATOM 647 N N . ALA A 1 90 ? -3.961 -2.010 12.486 1.00 96.94 90 ALA A N 1
ATOM 648 C CA . ALA A 1 90 ? -3.931 -3.291 11.783 1.00 96.94 90 ALA A CA 1
ATOM 649 C C . ALA A 1 90 ? -5.058 -4.210 12.271 1.00 96.94 90 ALA A C 1
ATOM 651 O O . ALA A 1 90 ? -5.806 -4.727 11.448 1.00 96.94 90 ALA A O 1
ATOM 652 N N . ALA A 1 91 ? -5.264 -4.297 13.589 1.00 97.12 91 ALA A N 1
ATOM 653 C CA . ALA A 1 91 ? -6.370 -5.050 14.177 1.00 97.12 91 ALA A CA 1
ATOM 654 C C . ALA A 1 91 ? -7.750 -4.553 13.704 1.00 97.12 91 ALA A C 1
ATOM 656 O O . ALA A 1 91 ? -8.649 -5.354 13.467 1.00 97.12 91 ALA A O 1
ATOM 657 N N . VAL A 1 92 ? -7.921 -3.237 13.518 1.00 95.44 92 VAL A N 1
ATOM 658 C CA . VAL A 1 92 ? -9.155 -2.651 12.959 1.00 95.44 92 VAL A CA 1
ATOM 659 C C . VAL A 1 92 ? -9.422 -3.136 11.529 1.00 95.44 92 VAL A C 1
ATOM 661 O O . VAL A 1 92 ? -10.570 -3.437 11.193 1.00 95.44 92 VAL A O 1
ATOM 664 N N . PHE A 1 93 ? -8.384 -3.206 10.690 1.00 94.38 93 PHE A N 1
ATOM 665 C CA . PHE A 1 93 ? -8.509 -3.720 9.324 1.00 94.38 93 PHE A CA 1
ATOM 666 C C . PHE A 1 93 ? -8.763 -5.230 9.311 1.00 94.38 93 PHE A C 1
ATOM 668 O O . PHE A 1 93 ? -9.684 -5.681 8.636 1.00 94.38 93 PHE A O 1
ATOM 675 N N . GLU A 1 94 ? -8.023 -6.000 10.112 1.00 95.56 94 GLU A N 1
ATOM 676 C CA . GLU A 1 94 ? -8.190 -7.456 10.235 1.00 95.56 94 GLU A CA 1
ATOM 677 C C . GLU A 1 94 ? -9.595 -7.848 10.715 1.00 95.56 94 GLU A C 1
ATOM 679 O O . GLU A 1 94 ? -10.186 -8.796 10.203 1.00 95.56 94 GLU A O 1
ATOM 684 N N . ALA A 1 95 ? -10.185 -7.074 11.629 1.00 94.50 95 ALA A N 1
ATOM 685 C CA . ALA A 1 95 ? -11.547 -7.288 12.119 1.00 94.50 95 ALA A CA 1
ATOM 686 C C . ALA A 1 95 ? -12.647 -7.050 11.059 1.00 94.50 95 ALA A C 1
ATOM 688 O O . ALA A 1 95 ? -13.828 -7.354 11.295 1.00 94.50 95 ALA A O 1
ATOM 689 N N . GLY A 1 96 ? -12.287 -6.461 9.910 1.00 90.75 96 GLY A N 1
ATOM 690 C CA . GLY A 1 96 ? -13.215 -6.077 8.850 1.00 90.75 96 GLY A CA 1
ATOM 691 C C . GLY A 1 96 ? -14.214 -5.009 9.297 1.00 90.75 96 GLY A C 1
ATOM 692 O O . GLY A 1 96 ? -15.337 -4.958 8.787 1.00 90.75 96 GLY A O 1
ATOM 693 N N . CYS A 1 97 ? -13.859 -4.168 10.277 1.00 87.19 97 CYS A N 1
ATOM 694 C CA . CYS A 1 97 ? -14.821 -3.243 10.876 1.00 87.19 97 CYS A CA 1
ATOM 695 C C . CYS A 1 97 ? -15.336 -2.204 9.884 1.00 87.19 97 CYS A C 1
ATOM 697 O O . CYS A 1 97 ? -16.512 -1.861 9.948 1.00 87.19 97 CYS A O 1
ATOM 699 N N . LEU A 1 98 ? -14.505 -1.735 8.945 1.00 84.69 98 LEU A N 1
ATOM 700 C CA . LEU A 1 98 ? -14.962 -0.833 7.882 1.00 84.69 98 LEU A CA 1
ATOM 701 C C . LEU A 1 98 ? -16.075 -1.477 7.053 1.00 84.69 98 LEU A C 1
ATOM 703 O O . LEU A 1 98 ? -17.085 -0.836 6.771 1.00 84.69 98 LEU A O 1
ATOM 707 N N . ARG A 1 99 ? -15.928 -2.764 6.730 1.00 88.19 99 ARG A N 1
ATOM 708 C CA . ARG A 1 99 ? -16.937 -3.522 5.995 1.00 88.19 99 ARG A CA 1
ATOM 709 C C . ARG A 1 99 ? -18.225 -3.687 6.775 1.00 88.19 99 ARG A C 1
ATOM 711 O O . ARG A 1 99 ? -19.288 -3.400 6.243 1.00 88.19 99 ARG A O 1
ATOM 718 N N . LYS A 1 100 ? -18.134 -4.071 8.044 1.00 85.81 100 LYS A N 1
ATOM 719 C CA . LYS A 1 100 ? -19.308 -4.241 8.913 1.00 85.81 100 LYS A CA 1
ATOM 720 C C . LYS A 1 100 ? -20.032 -2.916 9.169 1.00 85.81 100 LYS A C 1
ATOM 722 O O . LYS A 1 100 ? -21.256 -2.865 9.146 1.00 85.81 100 LYS A O 1
ATOM 727 N N . LEU A 1 101 ? -19.281 -1.832 9.361 1.00 82.38 101 LEU A N 1
ATOM 728 C CA . LEU A 1 101 ? -19.824 -0.501 9.631 1.00 82.38 101 LEU A CA 1
ATOM 729 C C . LEU A 1 101 ? -20.518 0.109 8.405 1.00 82.38 101 LEU A C 1
ATOM 731 O O . LEU A 1 101 ? -21.539 0.778 8.541 1.00 82.38 101 LEU A O 1
ATOM 735 N N . LEU A 1 102 ? -19.959 -0.097 7.208 1.00 82.25 102 LEU A N 1
ATOM 736 C CA . LEU A 1 102 ? -20.416 0.548 5.969 1.00 82.25 102 LEU A CA 1
ATOM 737 C C . LEU A 1 102 ? -21.278 -0.359 5.076 1.00 82.25 102 LEU A C 1
ATOM 739 O O . LEU A 1 102 ? -21.945 0.139 4.159 1.00 82.25 102 LEU A O 1
ATOM 743 N N . GLY A 1 103 ? -21.251 -1.670 5.325 1.00 73.38 103 GLY A N 1
ATOM 744 C CA . GLY A 1 103 ? -21.953 -2.705 4.564 1.00 73.38 103 GLY A CA 1
ATOM 745 C C . GLY A 1 103 ? -23.462 -2.722 4.785 1.00 73.38 103 GLY A C 1
ATOM 746 O O . GLY A 1 103 ? -24.185 -3.226 3.935 1.00 73.38 103 GLY A O 1
ATOM 747 N N . GLY A 1 104 ? -23.957 -2.098 5.859 1.00 61.47 104 GLY A N 1
ATOM 748 C CA . GLY A 1 104 ? -25.395 -1.998 6.115 1.00 61.47 104 GLY A CA 1
ATOM 749 C C . GLY A 1 104 ? -26.058 -3.329 6.476 1.00 61.47 104 GLY A C 1
ATOM 750 O O . GLY A 1 104 ? -27.274 -3.436 6.333 1.00 61.47 104 GLY A O 1
ATOM 751 N N . ASP A 1 105 ? -25.290 -4.323 6.939 1.00 55.97 105 ASP A N 1
ATOM 752 C CA . ASP A 1 105 ? -25.861 -5.552 7.490 1.00 55.97 105 ASP A CA 1
ATOM 753 C C . ASP A 1 105 ? -26.880 -5.197 8.583 1.00 55.97 105 ASP A C 1
ATOM 755 O O . ASP A 1 105 ? -26.625 -4.351 9.443 1.00 55.97 105 ASP A O 1
ATOM 759 N N . ALA A 1 106 ? -28.044 -5.852 8.554 1.00 46.47 106 ALA A N 1
ATOM 760 C CA . ALA A 1 106 ? -29.183 -5.571 9.437 1.00 46.47 106 ALA A CA 1
ATOM 761 C C . ALA A 1 106 ? -28.864 -5.713 10.943 1.00 46.47 106 ALA A C 1
ATOM 763 O O . ALA A 1 106 ? -29.630 -5.248 11.783 1.00 46.47 106 ALA A O 1
ATOM 764 N N . ALA A 1 107 ? -27.718 -6.311 11.282 1.00 48.34 107 ALA A N 1
ATOM 765 C CA . ALA A 1 107 ? -27.166 -6.404 12.630 1.00 48.34 107 ALA A CA 1
ATOM 766 C C . ALA A 1 107 ? -26.214 -5.239 12.988 1.00 48.34 107 ALA A C 1
ATOM 768 O O . ALA A 1 107 ? -25.372 -5.384 13.876 1.00 48.34 107 ALA A O 1
ATOM 769 N N . ALA A 1 108 ? -26.296 -4.098 12.293 1.00 51.31 108 ALA A N 1
ATOM 770 C CA . ALA A 1 108 ? -25.484 -2.925 12.594 1.00 51.31 108 ALA A CA 1
ATOM 771 C C . ALA A 1 108 ? -25.648 -2.522 14.078 1.00 51.31 108 ALA A C 1
ATOM 773 O O . ALA A 1 108 ? -26.775 -2.292 14.531 1.00 51.31 108 ALA A O 1
ATOM 774 N N . PRO A 1 109 ? -24.551 -2.414 14.852 1.00 52.12 109 PRO A N 1
ATOM 775 C CA . PRO A 1 109 ? -24.615 -2.035 16.258 1.00 52.12 109 PRO A CA 1
ATOM 776 C C . PRO A 1 109 ? -25.302 -0.679 16.425 1.00 52.12 109 PRO A C 1
ATOM 778 O O . PRO A 1 109 ? -24.967 0.289 15.738 1.00 52.12 109 PRO A O 1
ATOM 781 N N . GLN A 1 110 ? -26.222 -0.592 17.386 1.00 49.44 110 GLN A N 1
ATOM 782 C CA . GLN A 1 110 ? -27.129 0.542 17.618 1.00 49.44 110 GLN A CA 1
ATOM 783 C C . GLN A 1 110 ? -26.447 1.882 18.001 1.00 49.44 110 GLN A C 1
ATOM 785 O O . GLN A 1 110 ? -27.140 2.856 18.270 1.00 49.44 110 GLN A O 1
ATOM 790 N N . GLY A 1 111 ? -25.111 1.987 17.984 1.00 53.25 111 GLY A N 1
ATOM 791 C CA . GLY A 1 111 ? -24.361 3.191 18.386 1.00 53.25 111 GLY A CA 1
ATOM 792 C C . GLY A 1 111 ? -23.744 4.033 17.256 1.00 53.25 111 GLY A C 1
ATOM 793 O O . GLY A 1 111 ? -23.404 5.191 17.485 1.00 53.25 111 GLY A O 1
ATOM 794 N N . LEU A 1 112 ? -23.596 3.497 16.036 1.00 56.78 112 LEU A N 1
ATOM 795 C CA . LEU A 1 112 ? -22.898 4.171 14.918 1.00 56.78 112 LEU A CA 1
ATOM 796 C C . LEU A 1 112 ? -23.754 4.304 13.646 1.00 56.78 112 LEU A C 1
ATOM 798 O O . LEU A 1 112 ? -23.241 4.563 12.559 1.00 56.78 112 LEU A O 1
ATOM 802 N N . THR A 1 113 ? -25.072 4.171 13.776 1.00 54.44 113 THR A N 1
ATOM 803 C CA . THR A 1 113 ? -26.050 4.022 12.679 1.00 54.44 113 THR A CA 1
ATOM 804 C C . THR A 1 113 ? -26.227 5.253 11.775 1.00 54.44 113 THR A C 1
ATOM 806 O O . THR A 1 113 ? -27.043 5.244 10.856 1.00 54.44 113 THR A O 1
ATOM 809 N N . GLY A 1 114 ? -25.451 6.320 11.981 1.00 70.69 114 GLY A N 1
ATOM 810 C CA . GLY A 1 114 ? -25.510 7.542 11.188 1.00 70.69 114 GLY A CA 1
ATOM 811 C C . GLY A 1 114 ? -24.307 7.709 10.264 1.00 70.69 114 GLY A C 1
ATOM 812 O O . GLY A 1 114 ? -23.161 7.558 10.688 1.00 70.69 114 GLY A O 1
ATOM 813 N N . ARG A 1 115 ? -24.556 8.171 9.029 1.00 78.88 115 ARG A N 1
ATOM 814 C CA . ARG A 1 115 ? -23.509 8.574 8.069 1.00 78.88 115 ARG A CA 1
ATOM 815 C C . ARG A 1 115 ? -22.429 9.444 8.721 1.00 78.88 115 ARG A C 1
ATOM 817 O O . ARG A 1 115 ? -21.256 9.214 8.484 1.00 78.88 115 ARG A O 1
ATOM 824 N N . ARG A 1 116 ? -22.817 10.386 9.592 1.00 82.19 116 ARG A N 1
ATOM 825 C CA . ARG A 1 116 ? -21.888 11.273 10.315 1.00 82.19 116 ARG A CA 1
ATOM 826 C C . ARG A 1 116 ? -20.907 10.510 11.218 1.00 82.19 116 ARG A C 1
ATOM 828 O O . ARG A 1 116 ? -19.733 10.859 11.242 1.00 82.19 116 ARG A O 1
ATOM 835 N N . GLY A 1 117 ? -21.372 9.489 11.941 1.00 83.88 117 GLY A N 1
ATOM 836 C CA . GLY A 1 117 ? -20.524 8.696 12.837 1.00 83.88 117 GLY A CA 1
ATOM 837 C C . GLY A 1 117 ? -19.510 7.870 12.055 1.00 83.88 117 GLY A C 1
ATOM 838 O O . GLY A 1 117 ? -18.312 7.931 12.321 1.00 83.88 117 GLY A O 1
ATOM 839 N N . ALA A 1 118 ? -19.978 7.185 11.014 1.00 86.62 118 ALA A N 1
ATOM 840 C CA . ALA A 1 118 ? -19.104 6.426 10.138 1.00 86.62 118 ALA A CA 1
ATOM 841 C C . ALA A 1 118 ? -18.107 7.330 9.384 1.00 86.62 118 ALA A C 1
ATOM 843 O O . ALA A 1 118 ? -16.931 6.979 9.293 1.00 86.62 118 ALA A O 1
ATOM 844 N N . THR A 1 119 ? -18.515 8.513 8.901 1.00 90.69 119 THR A N 1
ATOM 845 C CA . THR A 1 119 ? -17.581 9.483 8.298 1.00 90.69 119 THR A CA 1
ATOM 846 C C . THR A 1 119 ? -16.504 9.896 9.301 1.00 90.69 119 THR A C 1
ATOM 848 O O . THR A 1 119 ? -15.330 9.891 8.952 1.00 90.69 119 THR A O 1
ATOM 851 N N . GLY A 1 120 ? -16.871 10.152 10.562 1.00 92.38 120 GLY A N 1
ATOM 852 C CA . GLY A 1 120 ? -15.907 10.458 11.622 1.00 92.38 120 GLY A CA 1
ATOM 853 C C . GLY A 1 120 ? -14.863 9.356 11.829 1.00 92.38 120 GLY A C 1
ATOM 854 O O . GLY A 1 120 ? -13.676 9.654 11.930 1.00 92.38 120 GLY A O 1
ATOM 855 N N . VAL A 1 121 ? -15.280 8.086 11.817 1.00 93.12 121 VAL A N 1
ATOM 856 C CA . VAL A 1 121 ? -14.371 6.929 11.903 1.00 93.12 121 VAL A CA 1
ATOM 857 C C . VAL A 1 121 ? -13.398 6.887 10.722 1.00 93.12 121 VAL A C 1
ATOM 859 O O . VAL A 1 121 ? -12.200 6.689 10.918 1.00 93.12 121 VAL A O 1
ATOM 862 N N . VAL A 1 122 ? -13.896 7.079 9.498 1.00 94.81 122 VAL A N 1
ATOM 863 C CA . VAL A 1 122 ? -13.068 7.038 8.283 1.00 94.81 122 VAL A CA 1
ATOM 864 C C . VAL A 1 122 ? -12.069 8.196 8.254 1.00 94.81 122 VAL A C 1
ATOM 866 O O . VAL A 1 122 ? -10.887 7.966 7.999 1.00 94.81 122 VAL A O 1
ATOM 869 N N . CYS A 1 123 ? -12.496 9.409 8.605 1.00 95.44 123 CYS A N 1
ATOM 870 C CA . CYS A 1 123 ? -11.596 10.552 8.744 1.00 95.44 123 CYS A CA 1
ATOM 871 C C . CYS A 1 123 ? -10.531 10.320 9.827 1.00 95.44 123 CYS A C 1
ATOM 873 O O . CYS A 1 123 ? -9.361 10.622 9.601 1.00 95.44 123 CYS A O 1
ATOM 875 N N . GLU A 1 124 ? -10.899 9.759 10.984 1.00 95.25 124 GLU A N 1
ATOM 876 C CA . GLU A 1 124 ? -9.951 9.508 12.079 1.00 95.25 124 GLU A CA 1
ATOM 877 C C . GLU A 1 124 ? -8.915 8.436 11.714 1.00 95.25 124 GLU A C 1
ATOM 879 O O . GLU A 1 124 ? -7.738 8.585 12.044 1.00 95.25 124 GLU A O 1
ATOM 884 N N . LEU A 1 125 ? -9.310 7.384 10.988 1.00 96.19 125 LEU A N 1
ATOM 885 C CA . LEU A 1 125 ? -8.368 6.403 10.438 1.00 96.19 125 LEU A CA 1
ATOM 886 C C . LEU A 1 125 ? -7.386 7.059 9.461 1.00 96.19 125 LEU A C 1
ATOM 888 O O . LEU A 1 125 ? -6.175 6.858 9.569 1.00 96.19 125 LEU A O 1
ATOM 892 N N . GLY A 1 126 ? -7.901 7.871 8.538 1.00 97.31 126 GLY A N 1
ATOM 893 C CA . GLY A 1 126 ? -7.108 8.586 7.542 1.00 97.31 126 GLY A CA 1
ATOM 894 C C . GLY A 1 126 ? -6.084 9.526 8.163 1.00 97.31 126 GLY A C 1
ATOM 895 O O . GLY A 1 126 ? -4.888 9.444 7.860 1.00 97.31 126 GLY A O 1
ATOM 896 N N . ARG A 1 127 ? -6.552 10.366 9.092 1.00 97.25 127 ARG A N 1
ATOM 897 C CA . ARG A 1 127 ? -5.729 11.276 9.893 1.00 97.25 127 ARG A CA 1
ATOM 898 C C . ARG A 1 127 ? -4.699 10.518 10.720 1.00 97.25 127 ARG A C 1
ATOM 900 O O . ARG A 1 127 ? -3.522 10.854 10.689 1.00 97.25 127 ARG A O 1
ATOM 907 N N . GLY A 1 128 ? -5.110 9.464 11.420 1.00 96.56 128 GLY A N 1
ATOM 908 C CA . GLY A 1 128 ? -4.212 8.687 12.265 1.00 96.56 128 GLY A CA 1
ATOM 909 C C . GLY A 1 128 ? -3.081 8.012 11.489 1.00 96.56 128 GLY A C 1
ATOM 910 O O . GLY A 1 128 ? -1.939 8.001 11.950 1.00 96.56 128 GLY A O 1
ATOM 911 N N . LEU A 1 129 ? -3.364 7.480 10.297 1.00 97.69 129 LEU A N 1
ATOM 912 C CA . LEU A 1 129 ? -2.335 6.930 9.411 1.00 97.69 129 LEU A CA 1
ATOM 913 C C . LEU A 1 129 ? -1.414 8.026 8.857 1.00 97.69 129 LEU A C 1
ATOM 915 O O . LEU A 1 129 ? -0.210 7.804 8.735 1.00 97.69 129 LEU A O 1
ATOM 919 N N . HIS A 1 130 ? -1.943 9.217 8.569 1.00 97.25 130 HIS A N 1
ATOM 920 C CA . HIS A 1 130 ? -1.131 10.360 8.147 1.00 97.25 130 HIS A CA 1
ATOM 921 C C . HIS A 1 130 ? -0.193 10.852 9.259 1.00 97.25 130 HIS A C 1
ATOM 923 O O . HIS A 1 130 ? 0.988 11.087 9.002 1.00 97.25 130 HIS A O 1
ATOM 929 N N . GLU A 1 131 ? -0.671 10.923 10.501 1.00 96.19 131 GLU A N 1
ATOM 930 C CA . GLU A 1 131 ? 0.152 11.237 11.675 1.00 96.19 131 GLU A CA 1
ATOM 931 C C . GLU A 1 131 ? 1.295 10.224 11.841 1.00 96.19 131 GLU A C 1
ATOM 933 O O . GLU A 1 131 ? 2.449 10.615 12.026 1.00 96.19 131 GLU A O 1
ATOM 938 N N . LEU A 1 132 ? 1.009 8.921 11.709 1.00 96.62 132 LEU A N 1
ATOM 939 C CA . LEU A 1 132 ? 2.034 7.870 11.757 1.00 96.62 132 LEU A CA 1
ATOM 940 C C . LEU A 1 132 ? 3.053 8.002 10.619 1.00 96.62 132 LEU A C 1
ATOM 942 O O . LEU A 1 132 ? 4.254 7.870 10.862 1.00 96.62 132 LEU A O 1
ATOM 946 N N . TYR A 1 133 ? 2.587 8.305 9.406 1.00 96.25 133 TYR A N 1
ATOM 947 C CA . TYR A 1 133 ? 3.440 8.560 8.246 1.00 96.25 133 TYR A CA 1
ATOM 948 C C . TYR A 1 133 ? 4.415 9.724 8.499 1.00 96.25 133 TYR A C 1
ATOM 950 O O . TYR A 1 133 ? 5.599 9.633 8.169 1.00 96.25 133 TYR A O 1
ATOM 958 N N . LEU A 1 134 ? 3.948 10.813 9.114 1.00 94.81 134 LEU A N 1
ATOM 959 C CA . LEU A 1 134 ? 4.793 11.967 9.430 1.00 94.81 134 LEU A CA 1
ATOM 960 C C . LEU A 1 134 ? 5.716 11.726 10.633 1.00 94.81 134 LEU A C 1
ATOM 962 O O . LEU A 1 134 ? 6.772 12.351 10.724 1.00 94.81 134 LEU A O 1
ATOM 966 N N . ALA A 1 135 ? 5.350 10.827 11.549 1.00 94.75 135 ALA A N 1
ATOM 967 C CA . ALA A 1 135 ? 6.067 10.653 12.806 1.00 94.75 135 ALA A CA 1
ATOM 968 C C . ALA A 1 135 ? 7.482 10.081 12.626 1.00 94.75 135 ALA A C 1
ATOM 970 O O . ALA A 1 135 ? 8.434 10.596 13.226 1.00 94.75 135 ALA A O 1
ATOM 971 N N . ARG A 1 136 ? 7.644 8.989 11.859 1.00 94.44 136 ARG A N 1
ATOM 972 C CA . ARG A 1 136 ? 8.942 8.306 11.678 1.00 94.44 136 ARG A CA 1
ATOM 973 C C . ARG A 1 136 ? 9.054 7.600 10.316 1.00 94.44 136 ARG A C 1
ATOM 975 O O . ARG A 1 136 ? 8.082 6.983 9.890 1.00 94.44 136 ARG A O 1
ATOM 982 N N . PRO A 1 137 ? 10.253 7.544 9.695 1.00 93.44 137 PRO A N 1
ATOM 983 C CA . PRO A 1 137 ? 10.450 6.875 8.401 1.00 93.44 137 PRO A CA 1
ATOM 984 C C . PRO A 1 137 ? 10.005 5.406 8.367 1.00 93.44 137 PRO A C 1
ATOM 986 O O . PRO A 1 137 ? 9.340 4.981 7.431 1.00 93.44 137 PRO A O 1
ATOM 989 N N . PHE A 1 138 ? 10.282 4.632 9.423 1.00 92.88 138 PHE A N 1
ATOM 990 C CA . PHE A 1 138 ? 9.914 3.208 9.476 1.00 92.88 138 PHE A CA 1
ATOM 991 C C . PHE A 1 138 ? 8.393 2.951 9.533 1.00 92.88 138 PHE A C 1
ATOM 993 O O . PHE A 1 138 ? 7.970 1.803 9.417 1.00 92.88 138 PHE A O 1
ATOM 1000 N N . LEU A 1 139 ? 7.575 3.990 9.739 1.00 95.81 139 LEU A N 1
ATOM 1001 C CA . LEU A 1 139 ? 6.110 3.912 9.752 1.00 95.81 139 LEU A CA 1
ATOM 1002 C C . LEU A 1 139 ? 5.483 4.341 8.425 1.00 95.81 139 LEU A C 1
ATOM 1004 O O . LEU A 1 139 ? 4.309 4.054 8.208 1.00 95.81 139 LEU A O 1
ATOM 1008 N N . GLN A 1 140 ? 6.239 5.001 7.543 1.00 94.75 140 GLN A N 1
ATOM 1009 C CA . GLN A 1 140 ? 5.712 5.553 6.293 1.00 94.75 140 GLN A CA 1
ATOM 1010 C C . GLN A 1 140 ? 5.127 4.465 5.399 1.00 94.75 140 GLN A C 1
ATOM 1012 O O . GLN A 1 140 ? 3.968 4.547 4.995 1.00 94.75 140 GLN A O 1
ATOM 1017 N N . GLU A 1 141 ? 5.914 3.423 5.148 1.00 93.25 141 GLU A N 1
ATOM 1018 C CA . GLU A 1 141 ? 5.520 2.300 4.304 1.00 93.25 141 GLU A CA 1
ATOM 1019 C C . GLU A 1 141 ? 4.307 1.533 4.877 1.00 93.25 141 GLU A C 1
ATOM 1021 O O . GLU A 1 141 ? 3.314 1.399 4.157 1.00 93.25 141 GLU A O 1
ATOM 1026 N N . PRO A 1 142 ? 4.295 1.083 6.153 1.00 95.69 142 PRO A N 1
ATOM 1027 C CA . PRO A 1 142 ? 3.104 0.460 6.732 1.00 95.69 142 PRO A CA 1
ATOM 1028 C C . PRO A 1 142 ? 1.859 1.351 6.691 1.00 95.69 142 PRO A C 1
ATOM 1030 O O . PRO A 1 142 ? 0.788 0.874 6.321 1.00 95.69 142 PRO A O 1
ATOM 1033 N N . ALA A 1 143 ? 1.990 2.641 7.022 1.00 96.88 143 ALA A N 1
ATOM 1034 C CA . ALA A 1 143 ? 0.859 3.563 7.023 1.00 96.88 143 ALA A CA 1
ATOM 1035 C C . ALA A 1 143 ? 0.253 3.724 5.621 1.00 96.88 143 ALA A C 1
ATOM 1037 O O . ALA A 1 143 ? -0.966 3.657 5.464 1.00 96.88 143 ALA A O 1
ATOM 1038 N N . VAL A 1 144 ? 1.099 3.868 4.595 1.00 96.12 144 VAL A N 1
ATOM 1039 C CA . VAL A 1 144 ? 0.663 3.940 3.194 1.00 96.12 144 VAL A CA 1
ATOM 1040 C C . VAL A 1 144 ? -0.004 2.646 2.739 1.00 96.12 144 VAL A C 1
ATOM 1042 O O . VAL A 1 144 ? -1.052 2.703 2.094 1.00 96.12 144 VAL A O 1
ATOM 1045 N N . ARG A 1 145 ? 0.547 1.477 3.085 1.00 94.69 145 ARG A N 1
ATOM 1046 C CA . ARG A 1 145 ? -0.064 0.186 2.726 1.00 94.69 145 ARG A CA 1
ATOM 1047 C C . ARG A 1 145 ? -1.443 0.013 3.351 1.00 94.69 145 ARG A C 1
ATOM 1049 O O . ARG A 1 145 ? -2.373 -0.391 2.660 1.00 94.69 145 ARG A O 1
ATOM 1056 N N . MET A 1 146 ? -1.588 0.358 4.628 1.00 96.38 146 MET A N 1
ATOM 1057 C CA . MET A 1 146 ? -2.870 0.280 5.334 1.00 96.38 146 MET A CA 1
ATOM 1058 C C . MET A 1 146 ? -3.894 1.255 4.752 1.00 96.38 146 MET A C 1
ATOM 1060 O O . MET A 1 146 ? -5.039 0.875 4.529 1.00 96.38 146 MET A O 1
ATOM 1064 N N . LEU A 1 147 ? -3.477 2.481 4.424 1.00 97.25 147 LEU A N 1
ATOM 1065 C CA . LEU A 1 147 ? -4.342 3.453 3.756 1.00 97.25 147 LEU A CA 1
ATOM 1066 C C . LEU A 1 147 ? -4.783 2.964 2.370 1.00 97.25 147 LEU A C 1
ATOM 1068 O O . LEU A 1 147 ? -5.952 3.086 2.010 1.00 97.25 147 LEU A O 1
ATOM 1072 N N . THR A 1 148 ? -3.854 2.393 1.603 1.00 96.12 148 THR A N 1
ATOM 1073 C CA . THR A 1 148 ? -4.130 1.825 0.279 1.00 96.12 148 THR A CA 1
ATOM 1074 C C . THR A 1 148 ? -5.166 0.712 0.383 1.00 96.12 148 THR A C 1
ATOM 1076 O O . THR A 1 148 ? -6.169 0.738 -0.328 1.00 96.12 148 THR A O 1
ATOM 1079 N N . HIS A 1 149 ? -4.960 -0.225 1.313 1.00 94.75 149 HIS A N 1
ATOM 1080 C CA . HIS A 1 149 ? -5.891 -1.317 1.572 1.00 94.75 149 HIS A CA 1
ATOM 1081 C C . HIS A 1 149 ? -7.283 -0.795 1.951 1.00 94.75 149 HIS A C 1
ATOM 1083 O O . HIS A 1 149 ? -8.275 -1.210 1.359 1.00 94.75 149 HIS A O 1
ATOM 1089 N N . ALA A 1 150 ? -7.354 0.190 2.849 1.00 95.31 150 ALA A N 1
ATOM 1090 C CA . ALA A 1 150 ? -8.602 0.838 3.239 1.00 95.31 150 ALA A CA 1
ATOM 1091 C C . ALA A 1 150 ? -9.339 1.461 2.040 1.00 95.31 150 ALA A C 1
ATOM 1093 O O . ALA A 1 150 ? -10.548 1.288 1.888 1.00 95.31 150 ALA A O 1
ATOM 1094 N N . CYS A 1 151 ? -8.619 2.159 1.155 1.00 96.06 151 CYS A N 1
ATOM 1095 C CA . CYS A 1 151 ? -9.203 2.753 -0.048 1.00 96.06 151 CYS A CA 1
ATOM 1096 C C . CYS A 1 151 ? -9.722 1.685 -1.020 1.00 96.06 151 CYS A C 1
ATOM 1098 O O . CYS A 1 151 ? -10.811 1.835 -1.579 1.00 96.06 151 CYS A O 1
ATOM 1100 N N . GLN A 1 152 ? -8.966 0.601 -1.206 1.00 93.69 152 GLN A N 1
ATOM 1101 C CA . GLN A 1 152 ? -9.364 -0.530 -2.044 1.00 93.69 152 GLN A CA 1
ATOM 1102 C C . GLN A 1 152 ? -10.608 -1.228 -1.485 1.00 93.69 152 GLN A C 1
ATOM 1104 O O . GLN A 1 152 ? -11.537 -1.496 -2.245 1.00 93.69 152 GLN A O 1
ATOM 1109 N N . GLU A 1 153 ? -10.681 -1.453 -0.170 1.00 92.56 153 GLU A N 1
ATOM 1110 C CA . GLU A 1 153 ? -11.875 -2.002 0.478 1.00 92.56 153 GLU A CA 1
ATOM 1111 C C . GLU A 1 153 ? -13.094 -1.094 0.286 1.00 92.56 153 GLU A C 1
ATOM 1113 O O . GLU A 1 153 ? -14.160 -1.572 -0.101 1.00 92.56 153 GLU A O 1
ATOM 1118 N N . LEU A 1 154 ? -12.950 0.223 0.486 1.00 93.88 154 LEU A N 1
ATOM 1119 C CA . LEU A 1 154 ? -14.031 1.183 0.231 1.00 93.88 154 LEU A CA 1
ATOM 1120 C C . LEU A 1 154 ? -14.529 1.105 -1.218 1.00 93.88 154 LEU A C 1
ATOM 1122 O O . LEU A 1 154 ? -15.738 1.133 -1.453 1.00 93.88 154 LEU A O 1
ATOM 1126 N N . CYS A 1 155 ? -13.625 0.968 -2.189 1.00 93.88 155 CYS A N 1
ATOM 1127 C CA . CYS A 1 155 ? -13.997 0.809 -3.594 1.00 93.88 155 CYS A CA 1
ATOM 1128 C C . CYS A 1 155 ? -14.699 -0.528 -3.857 1.00 93.88 155 CYS A C 1
ATOM 1130 O O . CYS A 1 155 ? -15.745 -0.536 -4.504 1.00 93.88 155 CYS A O 1
ATOM 1132 N N . ALA A 1 156 ? -14.184 -1.632 -3.310 1.00 91.06 156 ALA A N 1
ATOM 1133 C CA . ALA A 1 156 ? -14.769 -2.966 -3.456 1.00 91.06 156 ALA A CA 1
ATOM 1134 C C . ALA A 1 156 ? -16.193 -3.055 -2.880 1.00 91.06 156 ALA A C 1
ATOM 1136 O O . ALA A 1 156 ? -17.024 -3.802 -3.386 1.00 91.06 156 ALA A O 1
ATOM 1137 N N . MET A 1 157 ? -16.501 -2.253 -1.858 1.00 90.62 157 MET A N 1
ATOM 1138 C CA . MET A 1 157 ? -17.843 -2.136 -1.275 1.00 90.62 157 MET A CA 1
ATOM 1139 C C . MET A 1 157 ? -18.775 -1.171 -2.027 1.00 90.62 157 MET A C 1
ATOM 1141 O O . MET A 1 157 ? -19.871 -0.876 -1.551 1.00 90.62 157 MET A O 1
ATOM 1145 N N . GLY A 1 158 ? -18.340 -0.592 -3.150 1.00 91.31 158 GLY A N 1
ATOM 1146 C CA . GLY A 1 158 ? -19.102 0.438 -3.861 1.00 91.31 158 GLY A CA 1
ATOM 1147 C C . GLY A 1 158 ? -19.218 1.761 -3.090 1.00 91.31 158 GLY A C 1
ATOM 1148 O O . GLY A 1 158 ? -20.091 2.580 -3.380 1.00 91.31 158 GLY A O 1
ATOM 1149 N N . ARG A 1 159 ? -18.344 1.999 -2.103 1.00 92.75 159 ARG A N 1
ATOM 1150 C CA . ARG A 1 159 ? -18.292 3.201 -1.250 1.00 92.75 159 ARG A CA 1
ATOM 1151 C C . ARG A 1 159 ? -17.165 4.155 -1.666 1.00 92.75 159 ARG A C 1
ATOM 1153 O O . ARG A 1 159 ? -16.583 4.838 -0.830 1.00 92.75 159 ARG A O 1
ATOM 1160 N N . SER A 1 160 ? -16.878 4.261 -2.963 1.00 94.19 160 SER A N 1
ATOM 1161 C CA . SER A 1 160 ? -15.799 5.112 -3.501 1.00 94.19 160 SER A CA 1
ATOM 1162 C C . SER A 1 160 ? -15.925 6.603 -3.144 1.00 94.19 160 SER A C 1
ATOM 1164 O O . SER A 1 160 ? -14.926 7.318 -3.132 1.00 94.19 160 SER A O 1
ATOM 1166 N N . SER A 1 161 ? -17.122 7.080 -2.785 1.00 93.69 161 SER A N 1
ATOM 1167 C CA . SER A 1 161 ? -17.350 8.445 -2.286 1.00 93.69 161 SER A CA 1
ATOM 1168 C C . SER A 1 161 ? -16.712 8.742 -0.925 1.00 93.69 161 SER A C 1
ATOM 1170 O O . SER A 1 161 ? -16.633 9.904 -0.545 1.00 93.69 161 SER A O 1
ATOM 1172 N N . TRP A 1 162 ? -16.254 7.718 -0.201 1.00 95.12 162 TRP A N 1
ATOM 1173 C CA . TRP A 1 162 ? -15.630 7.840 1.120 1.00 95.12 162 TRP A CA 1
ATOM 1174 C C . TRP A 1 162 ? -14.104 7.901 1.063 1.00 95.12 162 TRP A C 1
ATOM 1176 O O . TRP A 1 162 ? -13.468 8.279 2.042 1.00 95.12 162 TRP A O 1
ATOM 1186 N N . VAL A 1 163 ? -13.505 7.551 -0.077 1.00 96.56 163 VAL A N 1
ATOM 1187 C CA . VAL A 1 163 ? -12.050 7.618 -0.266 1.00 96.56 163 VAL A CA 1
ATOM 1188 C C . VAL A 1 163 ? -11.514 9.045 -0.063 1.00 96.56 163 VAL A C 1
ATOM 1190 O O . VAL A 1 163 ? -10.529 9.190 0.656 1.00 96.56 163 VAL A O 1
ATOM 1193 N N . PRO A 1 164 ? -12.152 10.118 -0.574 1.00 96.44 164 PRO A N 1
ATOM 1194 C CA . PRO A 1 164 ? -11.705 11.485 -0.296 1.00 96.44 164 PRO A CA 1
ATOM 1195 C C . PRO A 1 164 ? -11.731 11.853 1.193 1.00 96.44 164 PRO A C 1
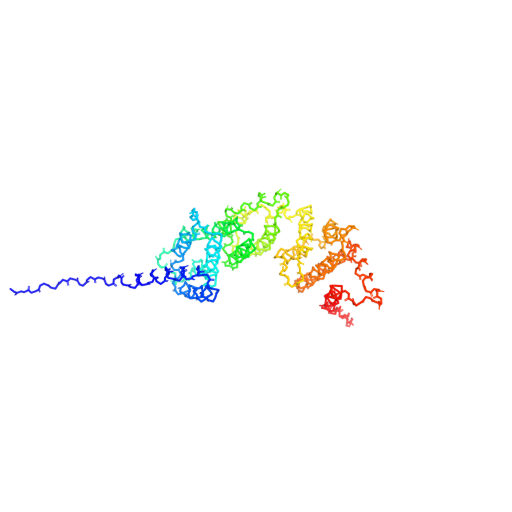ATOM 1197 O O . PRO A 1 164 ? -10.813 12.513 1.665 1.00 96.44 164 PRO A O 1
ATOM 1200 N N . GLU A 1 165 ? -12.730 11.380 1.945 1.00 95.88 165 GLU A N 1
ATOM 1201 C CA . GLU A 1 165 ? -12.835 11.621 3.395 1.00 95.88 165 GLU A CA 1
ATOM 1202 C C . GLU A 1 165 ? -11.686 10.950 4.161 1.00 95.88 165 GLU A C 1
ATOM 1204 O O . GLU A 1 165 ? -11.128 11.520 5.098 1.00 95.88 165 GLU A O 1
ATOM 1209 N N . LEU A 1 166 ? -11.300 9.746 3.730 1.00 96.69 166 LEU A N 1
ATOM 1210 C CA . LEU A 1 166 ? -10.151 9.014 4.263 1.00 96.69 166 LEU A CA 1
ATOM 1211 C C . LEU A 1 166 ? -8.816 9.701 3.918 1.00 96.69 166 LEU A C 1
ATOM 1213 O O . LEU A 1 166 ? -7.854 9.627 4.679 1.00 96.69 166 LEU A O 1
ATOM 1217 N N . LEU A 1 167 ? -8.743 10.372 2.769 1.00 97.44 167 LEU A N 1
ATOM 1218 C CA . LEU A 1 167 ? -7.535 11.029 2.265 1.00 97.44 167 LEU A CA 1
ATOM 1219 C C . LEU A 1 167 ? -7.435 12.516 2.631 1.00 97.44 167 LEU A C 1
ATOM 1221 O O . LEU A 1 167 ? -6.455 13.150 2.243 1.00 97.44 167 LEU A O 1
ATOM 1225 N N . ALA A 1 168 ? -8.400 13.075 3.366 1.00 96.19 168 ALA A N 1
ATOM 1226 C CA . ALA A 1 168 ? -8.542 14.521 3.561 1.00 96.19 168 ALA A CA 1
ATOM 1227 C C . ALA A 1 168 ? -7.258 15.216 4.061 1.00 96.19 168 ALA A C 1
ATOM 1229 O O . ALA A 1 168 ? -6.899 16.278 3.563 1.00 96.19 168 ALA A O 1
ATOM 1230 N N . GLU A 1 169 ? -6.525 14.589 4.986 1.00 96.56 169 GLU A N 1
ATOM 1231 C CA . GLU A 1 169 ? -5.290 15.144 5.574 1.00 96.56 169 GLU A CA 1
ATOM 1232 C C . GLU A 1 169 ? -4.026 14.841 4.738 1.00 96.56 169 GLU A C 1
ATOM 1234 O O . GLU A 1 169 ? -2.941 15.368 4.984 1.00 96.56 169 GLU A O 1
ATOM 1239 N N . TRP A 1 170 ? -4.121 13.964 3.733 1.00 96.50 170 TRP A N 1
ATOM 1240 C CA . TRP A 1 170 ? -2.942 13.453 3.033 1.00 96.50 170 TRP A CA 1
ATOM 1241 C C . TRP A 1 170 ? -2.353 14.425 2.010 1.00 96.50 170 TRP A C 1
ATOM 1243 O O . TRP A 1 170 ? -1.179 14.250 1.669 1.00 96.50 170 TRP A O 1
ATOM 1253 N N . SER A 1 171 ? -3.113 15.418 1.539 1.00 94.88 171 SER A N 1
ATOM 1254 C CA . SER A 1 171 ? -2.681 16.450 0.575 1.00 94.88 171 SER A CA 1
ATOM 1255 C C . SER A 1 171 ? -1.834 15.892 -0.579 1.00 94.88 171 SER A C 1
ATOM 1257 O O . SER A 1 171 ? -0.730 16.369 -0.852 1.00 94.88 171 SER A O 1
ATOM 1259 N N . LEU A 1 172 ? -2.316 14.824 -1.231 1.00 94.62 172 LEU A N 1
ATOM 1260 C CA . LEU A 1 172 ? -1.535 14.078 -2.228 1.00 94.62 172 LEU A CA 1
ATOM 1261 C C . LEU A 1 172 ? -1.096 14.945 -3.411 1.00 94.62 172 LEU A C 1
ATOM 1263 O O . LEU A 1 172 ? 0.035 14.805 -3.868 1.00 94.62 172 LEU A O 1
ATOM 1267 N N . ASP A 1 173 ? -1.955 15.856 -3.864 1.00 93.50 173 ASP A N 1
ATOM 1268 C CA . ASP A 1 173 ? -1.657 16.772 -4.969 1.00 93.50 173 ASP A CA 1
ATOM 1269 C C . ASP A 1 173 ? -0.450 17.669 -4.662 1.00 93.50 173 ASP A C 1
ATOM 1271 O O . ASP A 1 173 ? 0.475 17.777 -5.465 1.00 93.50 173 ASP A O 1
ATOM 1275 N N . GLU A 1 174 ? -0.409 18.247 -3.459 1.00 93.00 174 GLU A N 1
ATOM 1276 C CA . GLU A 1 174 ? 0.700 19.093 -3.014 1.00 93.00 174 GLU A CA 1
ATOM 1277 C C . GLU A 1 174 ? 1.993 18.284 -2.853 1.00 93.00 174 GLU A C 1
ATOM 1279 O O . GLU A 1 174 ? 3.063 18.710 -3.287 1.00 93.00 174 GLU A O 1
ATOM 1284 N N . LYS A 1 175 ? 1.910 17.099 -2.234 1.00 91.44 175 LYS A N 1
ATOM 1285 C CA . LYS A 1 175 ? 3.088 16.257 -1.982 1.00 91.44 175 LYS A CA 1
ATOM 1286 C C . LYS A 1 175 ? 3.694 15.706 -3.269 1.00 91.44 175 LYS A C 1
ATOM 1288 O O . LYS A 1 175 ? 4.913 15.604 -3.342 1.00 91.44 175 LYS A O 1
ATOM 1293 N N . LEU A 1 176 ? 2.874 15.370 -4.266 1.00 89.19 176 LEU A N 1
ATOM 1294 C CA . LEU A 1 176 ? 3.356 14.867 -5.552 1.00 89.19 176 LEU A CA 1
ATOM 1295 C C . LEU A 1 176 ? 3.998 15.975 -6.404 1.00 89.19 176 LEU A C 1
ATOM 1297 O O . LEU A 1 176 ? 4.891 15.692 -7.195 1.00 89.19 176 LEU A O 1
ATOM 1301 N N . GLY A 1 177 ? 3.585 17.234 -6.216 1.00 84.19 177 GLY A N 1
ATOM 1302 C CA . GLY A 1 177 ? 4.197 18.391 -6.876 1.00 84.19 177 GLY A CA 1
ATOM 1303 C C . GLY A 1 177 ? 5.578 18.780 -6.332 1.00 84.19 177 GLY A C 1
ATOM 1304 O O . GLY A 1 177 ? 6.292 19.550 -6.974 1.00 84.19 177 GLY A O 1
ATOM 1305 N N . LYS A 1 178 ? 5.984 18.263 -5.164 1.00 85.50 178 LYS A N 1
ATOM 1306 C CA . LYS A 1 178 ? 7.297 18.548 -4.569 1.00 85.50 178 LYS A CA 1
ATOM 1307 C C . LYS A 1 178 ? 8.359 17.625 -5.164 1.00 85.50 178 LYS A C 1
ATOM 1309 O O . LYS A 1 178 ? 8.265 16.403 -5.059 1.00 85.50 178 LYS A O 1
ATOM 1314 N N . ALA A 1 179 ? 9.403 18.217 -5.743 1.00 71.62 179 ALA A N 1
ATOM 1315 C CA . ALA A 1 179 ? 10.556 17.473 -6.236 1.00 71.62 179 ALA A CA 1
ATOM 1316 C C . ALA A 1 179 ? 11.192 16.643 -5.105 1.00 71.62 179 ALA A C 1
ATOM 1318 O O . ALA A 1 179 ? 11.458 17.165 -4.022 1.00 71.62 179 ALA A O 1
ATOM 1319 N N . GLY A 1 180 ? 11.438 15.354 -5.360 1.00 74.44 180 GLY A N 1
ATOM 1320 C CA . GLY A 1 180 ? 12.088 14.460 -4.396 1.00 74.44 180 GLY A CA 1
ATOM 1321 C C . GLY A 1 180 ? 11.155 13.863 -3.337 1.00 74.44 180 GLY A C 1
ATOM 1322 O O . GLY A 1 180 ? 11.627 13.433 -2.285 1.00 74.44 180 GLY A O 1
ATOM 1323 N N . ALA A 1 181 ? 9.843 13.826 -3.585 1.00 75.94 181 ALA A N 1
ATOM 1324 C CA . ALA A 1 181 ? 8.916 13.095 -2.728 1.00 75.94 181 ALA A CA 1
ATOM 1325 C C . ALA A 1 181 ? 9.371 11.634 -2.542 1.00 75.94 181 ALA A C 1
ATOM 1327 O O . ALA A 1 181 ? 9.668 10.931 -3.508 1.00 75.94 181 ALA A O 1
ATOM 1328 N N . ALA A 1 182 ? 9.403 11.169 -1.289 1.00 86.00 182 ALA A N 1
ATOM 1329 C CA . ALA A 1 182 ? 9.683 9.770 -0.983 1.00 86.00 182 ALA A CA 1
ATOM 1330 C C . ALA A 1 182 ? 8.699 8.858 -1.733 1.00 86.00 182 ALA A C 1
ATOM 1332 O O . ALA A 1 182 ? 7.502 9.153 -1.785 1.00 86.00 182 ALA A O 1
ATOM 1333 N N . MET A 1 183 ? 9.186 7.727 -2.258 1.00 91.62 183 MET A N 1
ATOM 1334 C CA . MET A 1 183 ? 8.423 6.838 -3.150 1.00 91.62 183 MET A CA 1
ATOM 1335 C C . MET A 1 183 ? 7.126 6.264 -2.556 1.00 91.62 183 MET A C 1
ATOM 1337 O O . MET A 1 183 ? 6.297 5.743 -3.298 1.00 91.62 183 MET A O 1
ATOM 1341 N N . HIS A 1 184 ? 6.897 6.412 -1.251 1.00 93.06 184 HIS A N 1
ATOM 1342 C CA . HIS A 1 184 ? 5.647 6.031 -0.599 1.00 93.06 184 HIS A CA 1
ATOM 1343 C C . HIS A 1 184 ? 4.437 6.829 -1.118 1.00 93.06 184 HIS A C 1
ATOM 1345 O O . HIS A 1 184 ? 3.397 6.239 -1.397 1.00 93.06 184 HIS A O 1
ATOM 1351 N N . VAL A 1 185 ? 4.551 8.154 -1.286 1.00 93.81 185 VAL A N 1
ATOM 1352 C CA . VAL A 1 185 ? 3.416 8.992 -1.730 1.00 93.81 185 VAL A CA 1
ATOM 1353 C C . VAL A 1 185 ? 3.077 8.756 -3.202 1.00 93.81 185 VAL A C 1
ATOM 1355 O O . VAL A 1 185 ? 1.902 8.547 -3.503 1.00 93.81 185 VAL A O 1
ATOM 1358 N N . PRO A 1 186 ? 4.049 8.723 -4.130 1.00 93.06 186 PRO A N 1
ATOM 1359 C CA . PRO A 1 186 ? 3.739 8.340 -5.495 1.00 93.06 186 PRO A CA 1
ATOM 1360 C C . PRO A 1 186 ? 3.239 6.905 -5.639 1.00 93.06 186 PRO A C 1
ATOM 1362 O O . PRO A 1 186 ? 2.325 6.667 -6.423 1.00 93.06 186 PRO A O 1
ATOM 1365 N N . GLY A 1 187 ? 3.786 5.963 -4.861 1.00 93.88 187 GLY A N 1
ATOM 1366 C CA . GLY A 1 187 ? 3.290 4.588 -4.817 1.00 93.88 187 GLY A CA 1
ATOM 1367 C C . GLY A 1 187 ? 1.816 4.527 -4.418 1.00 93.88 187 GLY A C 1
ATOM 1368 O O . GLY A 1 187 ? 1.019 3.910 -5.120 1.00 93.88 187 GLY A O 1
ATOM 1369 N N . LEU A 1 188 ? 1.438 5.249 -3.357 1.00 95.69 188 LEU A N 1
ATOM 1370 C CA . LEU A 1 188 ? 0.043 5.416 -2.946 1.00 95.69 188 LEU A CA 1
ATOM 1371 C C . LEU A 1 188 ? -0.814 6.002 -4.073 1.00 95.69 188 LEU A C 1
ATOM 1373 O O . LEU A 1 188 ? -1.887 5.484 -4.360 1.00 95.69 188 LEU A O 1
ATOM 1377 N N . ALA A 1 189 ? -0.356 7.071 -4.725 1.00 95.88 189 ALA A N 1
ATOM 1378 C CA . ALA A 1 189 ? -1.121 7.729 -5.780 1.00 95.88 189 ALA A CA 1
ATOM 1379 C C . ALA A 1 189 ? -1.346 6.810 -7.001 1.00 95.88 189 ALA A C 1
ATOM 1381 O O . ALA A 1 189 ? -2.437 6.811 -7.572 1.00 95.88 189 ALA A O 1
ATOM 1382 N N . LEU A 1 190 ? -0.363 5.978 -7.366 1.00 94.81 190 LEU A N 1
ATOM 1383 C CA . LEU A 1 190 ? -0.493 4.975 -8.432 1.00 94.81 190 LEU A CA 1
ATOM 1384 C C . LEU A 1 190 ? -1.471 3.841 -8.062 1.00 94.81 190 LEU A C 1
ATOM 1386 O O . LEU A 1 190 ? -2.269 3.411 -8.899 1.00 94.81 190 LEU A O 1
ATOM 1390 N N . GLU A 1 191 ? -1.457 3.374 -6.812 1.00 95.12 191 GLU A N 1
ATOM 1391 C CA . GLU A 1 191 ? -2.442 2.394 -6.324 1.00 95.12 191 GLU A CA 1
ATOM 1392 C C . GLU A 1 191 ? -3.857 2.979 -6.317 1.00 95.12 191 GLU A C 1
ATOM 1394 O O . GLU A 1 191 ? -4.804 2.361 -6.809 1.00 95.12 191 GLU A O 1
ATOM 1399 N N . LEU A 1 192 ? -4.003 4.212 -5.824 1.00 96.06 192 LEU A N 1
ATOM 1400 C CA . LEU A 1 192 ? -5.274 4.928 -5.845 1.00 96.06 192 LEU A CA 1
ATOM 1401 C C . LEU A 1 192 ? -5.769 5.154 -7.269 1.00 96.06 192 LEU A C 1
ATOM 1403 O O . LEU A 1 192 ? -6.972 5.091 -7.496 1.00 96.06 192 LEU A O 1
ATOM 1407 N N . ARG A 1 193 ? -4.875 5.357 -8.242 1.00 94.94 193 ARG A N 1
ATOM 1408 C CA . ARG A 1 193 ? -5.252 5.451 -9.657 1.00 94.94 193 ARG A CA 1
ATOM 1409 C C . ARG A 1 193 ? -5.889 4.164 -10.159 1.00 94.94 193 ARG A C 1
ATOM 1411 O O . ARG A 1 193 ? -6.948 4.221 -10.777 1.00 94.94 193 ARG A O 1
ATOM 1418 N N . SER A 1 194 ? -5.304 3.018 -9.824 1.00 92.38 194 SER A N 1
ATOM 1419 C CA . SER A 1 194 ? -5.891 1.716 -10.166 1.00 92.38 194 SER A CA 1
ATOM 1420 C C . SER A 1 194 ? -7.265 1.532 -9.503 1.00 92.38 194 SER A C 1
ATOM 1422 O O . SER A 1 194 ? -8.221 1.095 -10.142 1.00 92.38 194 SER A O 1
ATOM 1424 N N . ALA A 1 195 ? -7.394 1.917 -8.227 1.00 94.19 195 ALA A N 1
ATOM 1425 C CA . ALA A 1 195 ? -8.665 1.856 -7.506 1.00 94.19 195 ALA A CA 1
ATOM 1426 C C . ALA A 1 195 ? -9.721 2.811 -8.093 1.00 94.19 195 ALA A C 1
ATOM 1428 O O . ALA A 1 195 ? -10.893 2.451 -8.179 1.00 94.19 195 ALA A O 1
ATOM 1429 N N . TYR A 1 196 ? -9.309 4.002 -8.532 1.00 95.25 196 TYR A N 1
ATOM 1430 C CA . TYR A 1 196 ? -10.160 4.988 -9.194 1.00 95.25 196 TYR A CA 1
ATOM 1431 C C . TYR A 1 196 ? -10.706 4.461 -10.520 1.00 95.25 196 TYR A C 1
ATOM 1433 O O . TYR A 1 196 ? -11.901 4.581 -10.778 1.00 95.25 196 TYR A O 1
ATOM 1441 N N . GLU A 1 197 ? -9.858 3.844 -11.344 1.00 92.94 197 GLU A N 1
ATOM 1442 C CA . GLU A 1 197 ? -10.265 3.242 -12.618 1.00 92.94 197 GLU A CA 1
ATOM 1443 C C . GLU A 1 197 ? -11.270 2.106 -12.404 1.00 92.94 197 GLU A C 1
ATOM 1445 O O . GLU A 1 197 ? -12.306 2.074 -13.072 1.00 92.94 197 GLU A O 1
ATOM 1450 N N . GLY A 1 198 ? -11.024 1.239 -11.416 1.00 92.56 198 GLY A N 1
ATOM 1451 C CA . GLY A 1 198 ? -11.974 0.197 -11.026 1.00 92.56 198 GLY A CA 1
ATOM 1452 C C . GLY A 1 198 ? -13.296 0.771 -10.508 1.00 92.56 198 GLY A C 1
ATOM 1453 O O . GLY A 1 198 ? -14.369 0.344 -10.927 1.00 92.56 198 GLY A O 1
ATOM 1454 N N . ALA A 1 199 ? -13.241 1.796 -9.652 1.00 94.06 199 ALA A N 1
ATOM 1455 C CA . ALA A 1 199 ? -14.432 2.482 -9.163 1.00 94.06 199 ALA A CA 1
ATOM 1456 C C . ALA A 1 199 ? -15.213 3.146 -10.305 1.00 94.06 199 ALA A C 1
ATOM 1458 O O . ALA A 1 199 ? -16.433 3.074 -10.313 1.00 94.06 199 ALA A O 1
ATOM 1459 N N . ARG A 1 200 ? -14.540 3.742 -11.293 1.00 94.50 200 ARG A N 1
ATOM 1460 C CA . ARG A 1 200 ? -15.171 4.365 -12.468 1.00 94.50 200 ARG A CA 1
ATOM 1461 C C . ARG A 1 200 ? -15.983 3.373 -13.296 1.00 94.50 200 ARG A C 1
ATOM 1463 O O . ARG A 1 200 ? -17.000 3.754 -13.863 1.00 94.50 200 ARG A O 1
ATOM 1470 N N . GLN A 1 201 ? -15.539 2.122 -13.363 1.00 92.88 201 GLN A N 1
ATOM 1471 C CA . GLN A 1 201 ? -16.235 1.049 -14.077 1.00 92.88 201 GLN A CA 1
ATOM 1472 C C . GLN A 1 201 ? -17.371 0.420 -13.252 1.00 92.88 201 GLN A C 1
ATOM 1474 O O . GLN A 1 201 ? -18.193 -0.313 -13.799 1.00 92.88 201 GLN A O 1
ATOM 1479 N N . ALA A 1 202 ? -17.441 0.692 -11.945 1.00 93.12 202 ALA A N 1
ATOM 1480 C CA . ALA A 1 202 ? -18.445 0.105 -11.071 1.00 93.12 202 ALA A CA 1
ATOM 1481 C C . ALA A 1 202 ? -19.820 0.788 -11.239 1.00 93.12 202 ALA A C 1
ATOM 1483 O O . ALA A 1 202 ? -19.904 2.018 -11.258 1.00 93.12 202 ALA A O 1
ATOM 1484 N N . PRO A 1 203 ? -20.929 0.024 -11.248 1.00 90.94 203 PRO A N 1
ATOM 1485 C CA . PRO A 1 203 ? -22.276 0.572 -11.442 1.00 90.94 203 PRO A CA 1
ATOM 1486 C C . PRO A 1 203 ? -22.731 1.497 -10.302 1.00 90.94 203 PRO A C 1
ATOM 1488 O O . PRO A 1 203 ? -23.619 2.323 -10.488 1.00 90.94 203 PRO A O 1
ATOM 1491 N N . SER A 1 204 ? -22.132 1.379 -9.114 1.00 87.12 204 SER A N 1
ATOM 1492 C CA . SER A 1 204 ? -22.450 2.213 -7.950 1.00 87.12 204 SER A CA 1
ATOM 1493 C C . SER A 1 204 ? -21.747 3.575 -7.955 1.00 87.12 204 SER A C 1
ATOM 1495 O O . SER A 1 204 ? -22.004 4.400 -7.074 1.00 87.12 204 SER A O 1
ATOM 1497 N N . ALA A 1 205 ? -20.818 3.817 -8.883 1.00 89.88 205 ALA A N 1
ATOM 1498 C CA . ALA A 1 205 ? -20.045 5.045 -8.893 1.00 89.88 205 ALA A CA 1
ATOM 1499 C C . ALA A 1 205 ? -20.821 6.202 -9.521 1.00 89.88 205 ALA A C 1
ATOM 1501 O O . ALA A 1 205 ? -21.428 6.091 -10.581 1.00 89.88 205 ALA A O 1
ATOM 1502 N N . THR A 1 206 ? -20.761 7.360 -8.864 1.00 91.81 206 THR A N 1
ATOM 1503 C CA . THR A 1 206 ? -21.331 8.600 -9.394 1.00 91.81 206 THR A CA 1
ATOM 1504 C C . THR A 1 206 ? -20.207 9.520 -9.848 1.00 91.81 206 THR A C 1
ATOM 1506 O O . THR A 1 206 ? -19.197 9.659 -9.155 1.00 91.81 206 THR A O 1
ATOM 1509 N N . ALA A 1 207 ? -20.395 10.211 -10.976 1.00 92.75 207 ALA A N 1
ATOM 1510 C CA . ALA A 1 207 ? -19.423 11.187 -11.476 1.00 92.75 207 ALA A CA 1
ATOM 1511 C C . ALA A 1 207 ? -19.069 12.241 -10.410 1.00 92.75 207 ALA A C 1
ATOM 1513 O O . ALA A 1 207 ? -17.908 12.605 -10.246 1.00 92.75 207 ALA A O 1
ATOM 1514 N N . LYS A 1 208 ? -20.061 12.660 -9.610 1.00 94.31 208 LYS A N 1
ATOM 1515 C CA . LYS A 1 208 ? -19.870 13.590 -8.490 1.00 94.31 208 LYS A CA 1
ATOM 1516 C C . LYS A 1 208 ? -18.926 13.038 -7.415 1.00 94.31 208 LYS A C 1
ATOM 1518 O O . LYS A 1 208 ? -18.097 13.786 -6.914 1.00 94.31 208 LYS A O 1
ATOM 1523 N N . ALA A 1 209 ? -19.044 11.755 -7.065 1.00 92.00 209 ALA A N 1
ATOM 1524 C CA . ALA A 1 209 ? -18.166 11.116 -6.084 1.00 92.00 209 ALA A CA 1
ATOM 1525 C C . ALA A 1 209 ? -16.738 10.922 -6.604 1.00 92.00 209 ALA A C 1
ATOM 1527 O O . ALA A 1 209 ? -15.794 11.017 -5.835 1.00 92.00 209 ALA A O 1
ATOM 1528 N N . LEU A 1 210 ? -16.567 10.653 -7.897 1.00 94.69 210 LEU A N 1
ATOM 1529 C CA . LEU A 1 210 ? -15.242 10.522 -8.508 1.00 94.69 210 LEU A CA 1
ATOM 1530 C C . LEU A 1 210 ? -14.564 11.886 -8.701 1.00 94.69 210 LEU A C 1
ATOM 1532 O O . LEU A 1 210 ? -13.342 11.988 -8.638 1.00 94.69 210 LEU A O 1
ATOM 1536 N N . ALA A 1 211 ? -15.343 12.952 -8.897 1.00 95.81 211 ALA A N 1
ATOM 1537 C CA . ALA A 1 211 ? -14.818 14.305 -9.051 1.00 95.81 211 ALA A CA 1
ATOM 1538 C C . ALA A 1 211 ? -14.123 14.836 -7.784 1.00 95.81 211 ALA A C 1
ATOM 1540 O O . ALA A 1 211 ? -13.264 15.707 -7.901 1.00 95.81 211 ALA A O 1
ATOM 1541 N N . THR A 1 212 ? -14.455 14.317 -6.598 1.00 96.19 212 THR A N 1
ATOM 1542 C CA . THR A 1 212 ? -13.859 14.737 -5.316 1.00 96.19 212 THR A CA 1
ATOM 1543 C C . THR A 1 212 ? -12.558 14.009 -4.974 1.00 96.19 212 THR A C 1
ATOM 1545 O O . THR A 1 212 ? -11.942 14.320 -3.958 1.00 96.19 212 THR A O 1
ATOM 1548 N N . TRP A 1 213 ? -12.119 13.049 -5.794 1.00 97.06 213 TRP A N 1
ATOM 1549 C CA . TRP A 1 213 ? -10.825 12.393 -5.609 1.00 97.06 213 TRP A CA 1
ATOM 1550 C C . TRP A 1 213 ? -9.656 13.351 -5.905 1.00 97.06 213 TRP A C 1
ATOM 1552 O O . TRP A 1 213 ? -9.830 14.286 -6.695 1.00 97.06 213 TRP A O 1
ATOM 1562 N N . PRO A 1 214 ? -8.463 13.112 -5.319 1.00 97.06 214 PRO A N 1
ATOM 1563 C CA . PRO A 1 214 ? -7.269 13.921 -5.572 1.00 97.06 214 PRO A CA 1
ATOM 1564 C C . PRO A 1 214 ? -6.968 14.069 -7.064 1.00 97.06 214 PRO A C 1
ATOM 1566 O O . PRO A 1 214 ? -7.094 13.111 -7.833 1.00 97.06 214 PRO A O 1
ATOM 1569 N N . VAL A 1 215 ? -6.546 15.262 -7.483 1.00 95.94 215 VAL A N 1
ATOM 1570 C CA . VAL A 1 215 ? -6.363 15.594 -8.904 1.00 95.94 215 VAL A CA 1
ATOM 1571 C C . VAL A 1 215 ? -5.353 14.672 -9.571 1.00 95.94 215 VAL A C 1
ATOM 1573 O O . VAL A 1 215 ? -5.587 14.232 -10.692 1.00 95.94 215 VAL A O 1
ATOM 1576 N N . CYS A 1 216 ? -4.278 14.328 -8.871 1.00 94.25 216 CYS A N 1
ATOM 1577 C CA . CYS A 1 216 ? -3.218 13.449 -9.337 1.00 94.25 216 CYS A CA 1
ATOM 1578 C C . CYS A 1 216 ? -3.695 12.029 -9.666 1.00 94.25 216 CYS A C 1
ATOM 1580 O O . CYS A 1 216 ? -3.043 11.356 -10.460 1.00 94.25 216 CYS A O 1
ATOM 1582 N N . VAL A 1 217 ? -4.831 11.602 -9.107 1.00 95.25 217 VAL A N 1
ATOM 1583 C CA . VAL A 1 217 ? -5.432 10.277 -9.301 1.00 95.25 217 VAL A CA 1
ATOM 1584 C C . VAL A 1 217 ? -6.478 10.277 -10.428 1.00 95.25 217 VAL A C 1
ATOM 1586 O O . VAL A 1 217 ? -6.734 9.243 -11.044 1.00 95.25 217 VAL A O 1
ATOM 1589 N N . ARG A 1 218 ? -7.092 11.426 -10.729 1.00 94.88 218 ARG A N 1
ATOM 1590 C CA . ARG A 1 218 ? -8.150 11.550 -11.746 1.00 94.88 218 ARG A CA 1
ATOM 1591 C C . ARG A 1 218 ? -7.602 11.499 -13.175 1.00 94.88 218 ARG A C 1
ATOM 1593 O O . ARG A 1 218 ? -6.396 11.577 -13.413 1.00 94.88 218 ARG A O 1
ATOM 1600 N N . ASP A 1 219 ? -8.515 11.364 -14.134 1.00 88.00 219 ASP A N 1
ATOM 1601 C CA . ASP A 1 219 ? -8.186 11.414 -15.561 1.00 88.00 219 ASP A CA 1
ATOM 1602 C C . ASP A 1 219 ? -7.548 12.763 -15.920 1.00 88.00 219 ASP A C 1
ATOM 1604 O O . ASP A 1 219 ? -7.986 13.812 -15.448 1.00 88.00 219 ASP A O 1
ATOM 1608 N N . GLY A 1 220 ? -6.469 12.730 -16.708 1.00 84.94 220 GLY A N 1
ATOM 1609 C CA . GLY A 1 220 ? -5.699 13.932 -17.054 1.00 84.94 220 GLY A CA 1
ATOM 1610 C C . GLY A 1 220 ? -4.928 14.566 -15.886 1.00 84.94 220 GLY A C 1
ATOM 1611 O O . GLY A 1 220 ? -4.360 15.644 -16.049 1.00 84.94 220 GLY A O 1
ATOM 1612 N N . GLY A 1 221 ? -4.896 13.918 -14.716 1.00 87.56 221 GLY A N 1
ATOM 1613 C CA . GLY A 1 221 ? -4.131 14.361 -13.554 1.00 87.56 221 GLY A CA 1
ATOM 1614 C C . GLY A 1 221 ? -2.616 14.307 -13.762 1.00 87.56 221 GLY A C 1
ATOM 1615 O O . GLY A 1 221 ? -2.120 13.861 -14.796 1.00 87.56 221 GLY A O 1
ATOM 1616 N N . ALA A 1 222 ? -1.857 14.705 -12.737 1.00 86.44 222 ALA A N 1
ATOM 1617 C CA . ALA A 1 222 ? -0.392 14.683 -12.776 1.00 86.44 222 ALA A CA 1
ATOM 1618 C C . ALA A 1 222 ? 0.170 13.315 -13.212 1.00 86.44 222 ALA A C 1
ATOM 1620 O O . ALA A 1 222 ? 1.052 13.266 -14.059 1.00 86.44 222 ALA A O 1
ATOM 1621 N N . LEU A 1 223 ? -0.397 12.199 -12.732 1.00 87.38 223 LEU A N 1
ATOM 1622 C CA . LEU A 1 223 ? 0.040 10.840 -13.098 1.00 87.38 223 LEU A CA 1
ATOM 1623 C C . LEU A 1 223 ? -0.309 10.413 -14.535 1.00 87.38 223 LEU A C 1
ATOM 1625 O O . LEU A 1 223 ? 0.144 9.360 -14.993 1.00 87.38 223 LEU A O 1
ATOM 1629 N N . ALA A 1 224 ? -1.128 11.185 -15.249 1.00 86.00 224 ALA A N 1
ATOM 1630 C CA . ALA A 1 224 ? -1.385 10.971 -16.670 1.00 86.00 224 ALA A CA 1
ATOM 1631 C C . ALA A 1 224 ? -0.295 11.601 -17.552 1.00 86.00 224 ALA A C 1
ATOM 1633 O O . ALA A 1 224 ? -0.156 11.221 -18.712 1.00 86.00 224 ALA A O 1
ATOM 1634 N N . GLN A 1 225 ? 0.490 12.542 -17.018 1.00 90.19 225 GLN A N 1
ATOM 1635 C CA . GLN A 1 225 ? 1.501 13.256 -17.789 1.00 90.19 225 GLN A CA 1
ATOM 1636 C C . GLN A 1 225 ? 2.774 12.404 -17.961 1.00 90.19 225 GLN A C 1
ATOM 1638 O O . GLN A 1 225 ? 3.316 11.912 -16.966 1.00 90.19 225 GLN A O 1
ATOM 1643 N N . PRO A 1 226 ? 3.322 12.284 -19.187 1.00 91.00 226 PRO A N 1
ATOM 1644 C CA . PRO A 1 226 ? 4.578 11.574 -19.445 1.00 91.00 226 PRO A CA 1
ATOM 1645 C C . PRO A 1 226 ? 5.740 12.009 -18.542 1.00 91.00 226 PRO A C 1
ATOM 1647 O O . PRO A 1 226 ? 6.448 11.166 -17.995 1.00 91.00 226 PRO A O 1
ATOM 1650 N N . ALA A 1 227 ? 5.888 13.319 -18.320 1.00 91.75 227 ALA A N 1
ATOM 1651 C CA . ALA A 1 227 ? 6.950 13.883 -17.487 1.00 91.75 227 ALA A CA 1
ATOM 1652 C C . ALA A 1 227 ? 6.848 13.453 -16.013 1.00 91.75 227 ALA A C 1
ATOM 1654 O O . ALA A 1 227 ? 7.864 13.269 -15.340 1.00 91.75 227 ALA A O 1
ATOM 1655 N N . ALA A 1 228 ? 5.627 13.257 -15.504 1.00 90.88 228 ALA A N 1
ATOM 1656 C CA . ALA A 1 228 ? 5.434 12.750 -14.153 1.00 90.88 228 ALA A CA 1
ATOM 1657 C C . ALA A 1 228 ? 5.879 11.288 -14.060 1.00 90.88 228 ALA A C 1
ATOM 1659 O O . ALA A 1 228 ? 6.631 10.948 -13.154 1.00 90.88 228 ALA A O 1
ATOM 1660 N N . LEU A 1 229 ? 5.490 10.438 -15.018 1.00 92.12 229 LEU A N 1
ATOM 1661 C CA . LEU A 1 229 ? 5.929 9.037 -15.058 1.00 92.12 229 LEU A CA 1
ATOM 1662 C C . LEU A 1 229 ? 7.452 8.912 -15.166 1.00 92.12 229 LEU A C 1
ATOM 1664 O O . LEU A 1 229 ? 8.036 8.050 -14.517 1.00 92.12 229 LEU A O 1
ATOM 1668 N N . GLU A 1 230 ? 8.102 9.804 -15.910 1.00 94.38 230 GLU A N 1
ATOM 1669 C CA . GLU A 1 230 ? 9.561 9.892 -15.964 1.00 94.38 230 GLU A CA 1
ATOM 1670 C C . GLU A 1 230 ? 10.168 10.251 -14.597 1.00 94.38 230 GLU A C 1
ATOM 1672 O O . GLU A 1 230 ? 11.103 9.597 -14.134 1.00 94.38 230 GLU A O 1
ATOM 1677 N N . HIS A 1 231 ? 9.616 11.249 -13.897 1.00 93.38 231 HIS A N 1
ATOM 1678 C CA . HIS A 1 231 ? 10.057 11.589 -12.541 1.00 93.38 231 HIS A CA 1
ATOM 1679 C C . HIS A 1 231 ? 9.895 10.412 -11.568 1.00 93.38 231 HIS A C 1
ATOM 1681 O O . HIS A 1 231 ? 10.798 10.134 -10.776 1.00 93.38 231 HIS A O 1
ATOM 1687 N N . LEU A 1 232 ? 8.782 9.683 -11.672 1.00 93.75 232 LEU A N 1
ATOM 1688 C CA . LEU A 1 232 ? 8.534 8.479 -10.883 1.00 93.75 232 LEU A CA 1
ATOM 1689 C C . LEU A 1 232 ? 9.496 7.350 -11.217 1.00 93.75 232 LEU A C 1
ATOM 1691 O O . LEU A 1 232 ? 9.950 6.673 -10.300 1.00 93.75 232 LEU A O 1
ATOM 1695 N N . ALA A 1 233 ? 9.848 7.176 -12.489 1.00 95.69 233 ALA A N 1
ATOM 1696 C CA . ALA A 1 233 ? 10.841 6.200 -12.910 1.00 95.69 233 ALA A CA 1
ATOM 1697 C C . ALA A 1 233 ? 12.210 6.491 -12.276 1.00 95.69 233 ALA A C 1
ATOM 1699 O O . ALA A 1 233 ? 12.824 5.578 -11.726 1.00 95.69 233 ALA A O 1
ATOM 1700 N N . ARG A 1 234 ? 12.648 7.763 -12.242 1.00 96.00 234 ARG A N 1
ATOM 1701 C CA . ARG A 1 234 ? 13.898 8.149 -11.555 1.00 96.00 234 ARG A CA 1
ATOM 1702 C C . ARG A 1 234 ? 13.833 7.872 -10.054 1.00 96.00 234 ARG A C 1
ATOM 1704 O O . ARG A 1 234 ? 14.756 7.280 -9.498 1.00 96.00 234 ARG A O 1
ATOM 1711 N N . GLY A 1 235 ? 12.742 8.274 -9.398 1.00 94.81 235 GLY A N 1
ATOM 1712 C CA . GLY A 1 235 ? 12.550 8.050 -7.962 1.00 94.81 235 GLY A CA 1
ATOM 1713 C C . GLY A 1 235 ? 12.500 6.563 -7.599 1.00 94.81 235 GLY A C 1
ATOM 1714 O O . GLY A 1 235 ? 13.121 6.136 -6.624 1.00 94.81 235 GLY A O 1
ATOM 1715 N N . LEU A 1 236 ? 11.813 5.757 -8.414 1.00 96.06 236 LEU A N 1
ATOM 1716 C CA . LEU A 1 236 ? 11.733 4.311 -8.251 1.00 96.06 236 LEU A CA 1
ATOM 1717 C C . LEU A 1 236 ? 13.093 3.653 -8.487 1.00 96.06 236 LEU A C 1
ATOM 1719 O O . LEU A 1 236 ? 13.492 2.814 -7.685 1.00 96.06 236 LEU A O 1
ATOM 1723 N N . GLY A 1 237 ? 13.817 4.052 -9.535 1.00 96.00 237 GLY A N 1
ATOM 1724 C CA . GLY A 1 237 ? 15.169 3.574 -9.812 1.00 96.00 237 GLY A CA 1
ATOM 1725 C C . GLY A 1 237 ? 16.125 3.859 -8.657 1.00 96.00 237 GLY A C 1
ATOM 1726 O O . GLY A 1 237 ? 16.807 2.951 -8.192 1.00 96.00 237 GLY A O 1
ATOM 1727 N N . ALA A 1 238 ? 16.100 5.077 -8.109 1.00 94.69 238 ALA A N 1
ATOM 1728 C CA . ALA A 1 238 ? 16.894 5.429 -6.934 1.00 94.69 238 ALA A CA 1
ATOM 1729 C C . ALA A 1 238 ? 16.523 4.579 -5.703 1.00 94.69 238 ALA A C 1
ATOM 1731 O O . ALA A 1 238 ? 17.409 4.074 -5.012 1.00 94.69 238 ALA A O 1
ATOM 1732 N N . ALA A 1 239 ? 15.225 4.373 -5.446 1.00 94.31 239 ALA A N 1
ATOM 1733 C CA . ALA A 1 239 ? 14.761 3.541 -4.335 1.00 94.31 239 ALA A CA 1
ATOM 1734 C C . ALA A 1 239 ? 15.178 2.070 -4.499 1.00 94.31 239 ALA A C 1
ATOM 1736 O O . ALA A 1 239 ? 15.665 1.462 -3.552 1.00 94.31 239 ALA A O 1
ATOM 1737 N N . LEU A 1 240 ? 15.040 1.510 -5.702 1.00 94.81 240 LEU A N 1
ATOM 1738 C CA . LEU A 1 240 ? 15.448 0.141 -6.015 1.00 94.81 240 LEU A CA 1
ATOM 1739 C C . LEU A 1 240 ? 16.965 -0.049 -5.937 1.00 94.81 240 LEU A C 1
ATOM 1741 O O . LEU A 1 240 ? 17.422 -1.062 -5.413 1.00 94.81 240 LEU A O 1
ATOM 1745 N N . GLY A 1 241 ? 17.740 0.922 -6.425 1.00 92.94 241 GLY A N 1
ATOM 1746 C CA . GLY A 1 241 ? 19.199 0.910 -6.338 1.00 92.94 241 GLY A CA 1
ATOM 1747 C C . GLY A 1 241 ? 19.704 0.961 -4.894 1.00 92.94 241 GLY A C 1
ATOM 1748 O O . GLY A 1 241 ? 20.746 0.388 -4.592 1.00 92.94 241 GLY A O 1
ATOM 1749 N N . ALA A 1 242 ? 18.945 1.587 -3.989 1.00 92.62 242 ALA A N 1
ATOM 1750 C CA . ALA A 1 242 ? 19.254 1.616 -2.563 1.00 92.62 242 ALA A CA 1
ATOM 1751 C C . ALA A 1 242 ? 18.866 0.323 -1.814 1.00 92.62 242 ALA A C 1
ATOM 1753 O O . ALA A 1 242 ? 19.411 0.072 -0.741 1.00 92.62 242 ALA A O 1
ATOM 1754 N N . CYS A 1 243 ? 17.962 -0.505 -2.356 1.00 91.94 243 CYS A N 1
ATOM 1755 C CA . CYS A 1 243 ? 17.493 -1.729 -1.700 1.00 91.94 243 CYS A CA 1
ATOM 1756 C C . CYS A 1 243 ? 18.548 -2.851 -1.726 1.00 91.94 243 CYS A C 1
ATOM 1758 O O . CYS A 1 243 ? 18.882 -3.418 -2.774 1.00 91.94 243 CYS A O 1
ATOM 1760 N N . GLY A 1 244 ? 19.021 -3.250 -0.545 1.00 86.44 244 GLY A N 1
ATOM 1761 C CA . GLY A 1 244 ? 19.946 -4.369 -0.363 1.00 86.44 244 GLY A CA 1
ATOM 1762 C C . GLY A 1 244 ? 19.318 -5.729 -0.686 1.00 86.44 244 GLY A C 1
ATOM 1763 O O . GLY A 1 244 ? 18.099 -5.900 -0.631 1.00 86.44 244 GLY A O 1
ATOM 1764 N N . LEU A 1 245 ? 20.138 -6.727 -1.039 1.00 81.00 245 LEU A N 1
ATOM 1765 C CA . LEU A 1 245 ? 19.670 -8.105 -1.265 1.00 81.00 245 LEU A CA 1
ATOM 1766 C C . LEU A 1 245 ? 18.925 -8.633 -0.028 1.00 81.00 245 LEU A C 1
ATOM 1768 O O . LEU A 1 245 ? 19.435 -8.552 1.084 1.00 81.00 245 LEU A O 1
ATOM 1772 N N . GLY A 1 246 ? 17.721 -9.173 -0.231 1.00 83.69 246 GLY A N 1
ATOM 1773 C CA . GLY A 1 246 ? 16.852 -9.653 0.851 1.00 83.69 246 GLY A CA 1
ATOM 1774 C C . GLY A 1 246 ? 15.997 -8.569 1.517 1.00 83.69 246 GLY A C 1
ATOM 1775 O O . GLY A 1 246 ? 15.074 -8.905 2.257 1.00 83.69 246 GLY A O 1
ATOM 1776 N N . GLU A 1 247 ? 16.237 -7.287 1.230 1.00 88.88 247 GLU A N 1
ATOM 1777 C CA . GLU A 1 247 ? 15.329 -6.221 1.649 1.00 88.88 247 GLU A CA 1
ATOM 1778 C C . GLU A 1 247 ? 14.050 -6.224 0.802 1.00 88.88 247 GLU A C 1
ATOM 1780 O O . GLU A 1 247 ? 14.098 -6.564 -0.393 1.00 88.88 247 GLU A O 1
ATOM 1785 N N . PRO A 1 248 ? 12.905 -5.846 1.404 1.00 89.12 248 PRO A N 1
ATOM 1786 C CA . PRO A 1 248 ? 11.649 -5.725 0.684 1.00 89.12 248 PRO A CA 1
ATOM 1787 C C . PRO A 1 248 ? 11.755 -4.653 -0.402 1.00 89.12 248 PRO A C 1
ATOM 1789 O O . PRO A 1 248 ? 12.318 -3.580 -0.189 1.00 89.12 248 PRO A O 1
ATOM 1792 N N . LEU A 1 249 ? 11.174 -4.943 -1.564 1.00 92.31 249 LEU A N 1
ATOM 1793 C CA . LEU A 1 249 ? 11.096 -3.988 -2.664 1.00 92.31 249 LEU A CA 1
ATOM 1794 C C . LEU A 1 249 ? 10.169 -2.814 -2.300 1.00 92.31 249 LEU A C 1
ATOM 1796 O O . LEU A 1 249 ? 9.224 -3.001 -1.520 1.00 92.31 249 LEU A O 1
ATOM 1800 N N . PRO A 1 250 ? 10.381 -1.621 -2.887 1.00 93.00 250 PRO A N 1
ATOM 1801 C CA . PRO A 1 250 ? 9.482 -0.488 -2.698 1.00 93.00 250 PRO A CA 1
ATOM 1802 C C . PRO A 1 250 ? 8.044 -0.866 -3.078 1.00 93.00 250 PRO A C 1
ATOM 1804 O O . PRO A 1 250 ? 7.822 -1.387 -4.173 1.00 93.00 250 PRO A O 1
ATOM 1807 N N . ALA A 1 251 ? 7.046 -0.552 -2.236 1.00 90.44 251 ALA A N 1
ATOM 1808 C CA . ALA A 1 251 ? 5.637 -0.814 -2.577 1.00 90.44 251 ALA A CA 1
ATOM 1809 C C . ALA A 1 251 ? 5.204 -0.166 -3.893 1.00 90.44 251 ALA A C 1
ATOM 1811 O O . ALA A 1 251 ? 4.291 -0.667 -4.535 1.00 90.44 251 ALA A O 1
ATOM 1812 N N . ALA A 1 252 ? 5.865 0.918 -4.306 1.00 93.94 252 ALA A N 1
ATOM 1813 C CA . ALA A 1 252 ? 5.574 1.615 -5.550 1.00 93.94 252 ALA A CA 1
ATOM 1814 C C . ALA A 1 252 ? 5.905 0.804 -6.817 1.00 93.94 252 ALA A C 1
ATOM 1816 O O . ALA A 1 252 ? 5.396 1.144 -7.881 1.00 93.94 252 ALA A O 1
ATOM 1817 N N . LEU A 1 253 ? 6.727 -0.253 -6.736 1.00 95.12 253 LEU A N 1
ATOM 1818 C CA . LEU A 1 253 ? 7.163 -1.011 -7.914 1.00 95.12 253 LEU A CA 1
ATOM 1819 C C . LEU A 1 253 ? 5.988 -1.655 -8.658 1.00 95.12 253 LEU A C 1
ATOM 1821 O O . LEU A 1 253 ? 5.812 -1.448 -9.855 1.00 95.12 253 LEU A O 1
ATOM 1825 N N . ARG A 1 254 ? 5.154 -2.411 -7.941 1.00 93.88 254 ARG A N 1
ATOM 1826 C CA . ARG A 1 254 ? 4.001 -3.095 -8.530 1.00 93.88 254 ARG A CA 1
ATOM 1827 C C . ARG A 1 254 ? 2.993 -2.138 -9.194 1.00 93.88 254 ARG A C 1
ATOM 1829 O O . ARG A 1 254 ? 2.687 -2.359 -10.367 1.00 93.88 254 ARG A O 1
ATOM 1836 N N . PRO A 1 255 ? 2.479 -1.090 -8.521 1.00 93.75 255 PRO A N 1
ATOM 1837 C CA . PRO A 1 255 ? 1.529 -0.169 -9.137 1.00 93.75 255 PRO A CA 1
ATOM 1838 C C . PRO A 1 255 ? 2.162 0.647 -10.267 1.00 93.75 255 PRO A C 1
ATOM 1840 O O . PRO A 1 255 ? 1.468 0.997 -11.218 1.00 93.75 255 PRO A O 1
ATOM 1843 N N . PHE A 1 256 ? 3.475 0.899 -10.221 1.00 95.06 256 PHE A N 1
ATOM 1844 C CA . PHE A 1 256 ? 4.200 1.488 -11.344 1.00 95.06 256 PHE A CA 1
ATOM 1845 C C . PHE A 1 256 ? 4.182 0.566 -12.569 1.00 95.06 256 PHE A C 1
ATOM 1847 O O . PHE A 1 256 ? 3.738 0.992 -13.632 1.00 95.06 256 PHE A O 1
ATOM 1854 N N . CYS A 1 257 ? 4.562 -0.707 -12.421 1.00 94.12 257 CYS A N 1
ATOM 1855 C CA . CYS A 1 257 ? 4.503 -1.691 -13.506 1.00 94.12 257 CYS A CA 1
ATOM 1856 C C . CYS A 1 257 ? 3.088 -1.818 -14.085 1.00 94.12 257 CYS A C 1
ATOM 1858 O O . CYS A 1 257 ? 2.915 -1.732 -15.299 1.00 94.12 257 CYS A O 1
ATOM 1860 N N . ARG A 1 258 ? 2.062 -1.936 -13.231 1.00 92.06 258 ARG A N 1
ATOM 1861 C CA . ARG A 1 258 ? 0.660 -1.954 -13.673 1.00 92.06 258 ARG A CA 1
ATOM 1862 C C . ARG A 1 258 ? 0.301 -0.698 -14.465 1.00 92.06 258 ARG A C 1
ATOM 1864 O O . ARG A 1 258 ? -0.301 -0.795 -15.528 1.00 92.06 258 ARG A O 1
ATOM 1871 N N . ARG A 1 259 ? 0.701 0.483 -13.984 1.00 92.00 259 ARG A N 1
ATOM 1872 C CA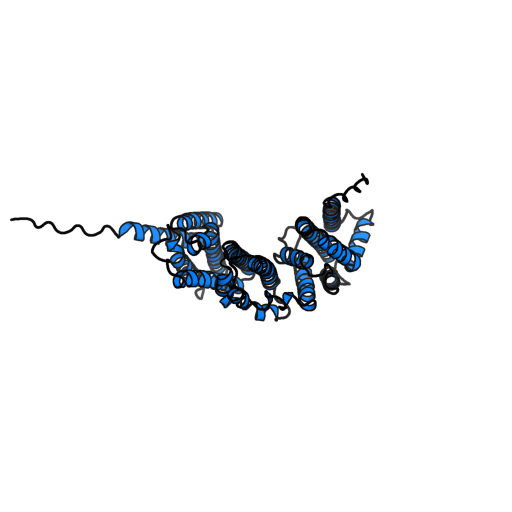 . ARG A 1 259 ? 0.415 1.754 -14.660 1.00 92.00 259 ARG A CA 1
ATOM 1873 C C . ARG A 1 259 ? 1.023 1.822 -16.060 1.00 92.00 259 ARG A C 1
ATOM 1875 O O . ARG A 1 259 ? 0.364 2.369 -16.946 1.00 92.00 259 ARG A O 1
ATOM 1882 N N . LEU A 1 260 ? 2.235 1.294 -16.250 1.00 91.56 260 LEU A N 1
ATOM 1883 C CA . LEU A 1 260 ? 2.873 1.226 -17.569 1.00 91.56 260 LEU A CA 1
ATOM 1884 C C . LEU A 1 260 ? 2.083 0.337 -18.534 1.00 91.56 260 LEU A C 1
ATOM 1886 O O . LEU A 1 260 ? 1.955 0.674 -19.706 1.00 91.56 260 LEU A O 1
ATOM 1890 N N . LEU A 1 261 ? 1.516 -0.761 -18.033 1.00 90.00 261 LEU A N 1
ATOM 1891 C CA . LEU A 1 261 ? 0.747 -1.710 -18.836 1.00 90.00 261 LEU A CA 1
ATOM 1892 C C . LEU A 1 261 ? -0.670 -1.212 -19.171 1.00 90.00 261 LEU A C 1
ATOM 1894 O O . LEU A 1 261 ? -1.183 -1.523 -20.241 1.00 90.00 261 LEU A O 1
ATOM 1898 N N . CYS A 1 262 ? -1.293 -0.413 -18.298 1.00 85.44 262 CYS A N 1
ATOM 1899 C CA . CYS A 1 262 ? -2.644 0.130 -18.502 1.00 85.44 262 CYS A CA 1
ATOM 1900 C C . CYS A 1 262 ? -2.695 1.417 -19.359 1.00 85.44 262 CYS A C 1
ATOM 1902 O O . CYS A 1 262 ? -3.725 2.086 -19.400 1.00 85.44 262 CYS A O 1
ATOM 1904 N N . GLY A 1 263 ? -1.596 1.838 -19.995 1.00 75.94 263 GLY A N 1
ATOM 1905 C CA . GLY A 1 263 ? -1.572 3.049 -20.824 1.00 75.94 263 GLY A CA 1
ATOM 1906 C C . GLY A 1 263 ? -2.463 2.947 -22.069 1.00 75.94 263 GLY A C 1
ATOM 1907 O O . GLY A 1 263 ? -2.332 2.004 -22.849 1.00 75.94 263 GLY A O 1
ATOM 1908 N N . GLU A 1 264 ? -3.331 3.943 -22.290 1.00 65.06 264 GLU A N 1
ATOM 1909 C CA . GLU A 1 264 ? -4.064 4.098 -23.553 1.00 65.06 264 GLU A CA 1
ATOM 1910 C C . GLU A 1 264 ? -3.049 4.254 -24.698 1.00 65.06 264 GLU A C 1
ATOM 1912 O O . GLU A 1 264 ? -2.334 5.250 -24.776 1.00 65.06 264 GLU A O 1
ATOM 1917 N N . GLY A 1 265 ? -2.941 3.235 -25.556 1.00 62.25 265 GLY A N 1
ATOM 1918 C CA . GLY A 1 265 ? -2.064 3.257 -26.732 1.00 62.25 265 GLY A CA 1
ATOM 1919 C C . GLY A 1 265 ? -0.845 2.333 -26.699 1.00 62.25 265 GLY A C 1
ATOM 1920 O O . GLY A 1 265 ? -0.069 2.373 -27.649 1.00 62.25 265 GLY A O 1
ATOM 1921 N N . SER A 1 266 ? -0.670 1.470 -25.687 1.00 60.94 266 SER A N 1
ATOM 1922 C CA . SER A 1 266 ? 0.391 0.431 -25.582 1.00 60.94 266 SER A CA 1
ATOM 1923 C C . SER A 1 266 ? 1.856 0.906 -25.604 1.00 60.94 266 SER A C 1
ATOM 1925 O O . SER A 1 266 ? 2.753 0.164 -25.208 1.00 60.94 266 SER A O 1
ATOM 1927 N N . ALA A 1 267 ? 2.121 2.146 -26.010 1.00 74.69 267 ALA A N 1
ATOM 1928 C CA . ALA A 1 267 ? 3.449 2.725 -26.013 1.00 74.69 267 ALA A CA 1
ATOM 1929 C C . ALA A 1 267 ? 3.781 3.254 -24.616 1.00 74.69 267 ALA A C 1
ATOM 1931 O O . ALA A 1 267 ? 3.097 4.124 -24.072 1.00 74.69 267 ALA A O 1
ATOM 1932 N N . THR A 1 268 ? 4.865 2.741 -24.039 1.00 81.19 268 THR A N 1
ATOM 1933 C CA . THR A 1 268 ? 5.434 3.342 -22.831 1.00 81.19 268 THR A CA 1
ATOM 1934 C C . THR A 1 268 ? 5.923 4.753 -23.175 1.00 81.19 268 THR A C 1
ATOM 1936 O O . THR A 1 268 ? 6.528 4.926 -24.236 1.00 81.19 268 THR A O 1
ATOM 1939 N N . PRO A 1 269 ? 5.706 5.772 -22.323 1.00 87.44 269 PRO A N 1
ATOM 1940 C CA . PRO A 1 269 ? 6.248 7.098 -22.591 1.00 87.44 269 PRO A CA 1
ATOM 1941 C C . PRO A 1 269 ? 7.773 7.038 -22.756 1.00 87.44 269 PRO A C 1
ATOM 1943 O O . PRO A 1 269 ? 8.460 6.477 -21.903 1.00 87.44 269 PRO A O 1
ATOM 1946 N N . ALA A 1 270 ? 8.297 7.639 -23.829 1.00 89.00 270 ALA A N 1
ATOM 1947 C CA . ALA A 1 270 ? 9.693 7.485 -24.261 1.00 89.00 270 ALA A CA 1
ATOM 1948 C C . ALA A 1 270 ? 10.753 7.885 -23.212 1.00 89.00 270 ALA A C 1
ATOM 1950 O O . ALA A 1 270 ? 11.897 7.460 -23.306 1.00 89.00 270 ALA A O 1
ATOM 1951 N N . GLY A 1 271 ? 10.395 8.695 -22.210 1.00 94.25 271 GLY A N 1
ATOM 1952 C CA . GLY A 1 271 ? 11.309 9.096 -21.135 1.00 94.25 271 GLY A CA 1
ATOM 1953 C C . GLY A 1 271 ? 11.430 8.088 -19.987 1.00 94.25 271 GLY A C 1
ATOM 1954 O O . GLY A 1 271 ? 12.405 8.133 -19.245 1.00 94.25 271 GLY A O 1
ATOM 1955 N N . VAL A 1 272 ? 10.478 7.161 -19.826 1.00 95.31 272 VAL A N 1
ATOM 1956 C CA . VAL A 1 272 ? 10.391 6.299 -18.632 1.00 95.31 272 VAL A CA 1
ATOM 1957 C C . VAL A 1 272 ? 11.583 5.355 -18.510 1.00 95.31 272 VAL A C 1
ATOM 1959 O O . VAL A 1 272 ? 12.201 5.283 -17.447 1.00 95.31 272 VAL A O 1
ATOM 1962 N N . TRP A 1 273 ? 11.914 4.634 -19.581 1.00 95.62 273 TRP A N 1
ATOM 1963 C CA . TRP A 1 273 ? 13.011 3.669 -19.553 1.00 95.62 273 TRP A CA 1
ATOM 1964 C C . TRP A 1 273 ? 14.381 4.339 -19.465 1.00 95.62 273 TRP A C 1
ATOM 1966 O O . TRP A 1 273 ? 15.130 3.956 -18.571 1.00 95.62 273 TRP A O 1
ATOM 1976 N N . PRO A 1 274 ? 14.710 5.383 -20.254 1.00 96.75 274 PRO A N 1
ATOM 1977 C CA . PRO A 1 274 ? 15.968 6.106 -20.073 1.00 96.75 274 PRO A CA 1
ATOM 1978 C C . PRO A 1 274 ? 16.151 6.659 -18.654 1.00 96.75 274 PRO A C 1
ATOM 1980 O O . PRO A 1 274 ? 17.231 6.537 -18.082 1.00 96.75 274 PRO A O 1
ATOM 1983 N N . ALA A 1 275 ? 15.088 7.207 -18.055 1.00 96.62 275 ALA A N 1
ATOM 1984 C CA . ALA A 1 275 ? 15.109 7.696 -16.679 1.00 96.62 275 ALA A CA 1
ATOM 1985 C C . ALA A 1 275 ? 15.379 6.586 -15.652 1.00 96.62 275 ALA A C 1
ATOM 1987 O O . ALA A 1 275 ? 16.107 6.802 -14.680 1.00 96.62 275 ALA A O 1
ATOM 1988 N N . LEU A 1 276 ? 14.803 5.398 -15.856 1.00 96.75 276 LEU A N 1
ATOM 1989 C CA . LEU A 1 276 ? 15.056 4.240 -15.004 1.00 96.75 276 LEU A CA 1
ATOM 1990 C C . LEU A 1 276 ? 16.478 3.685 -15.204 1.00 96.75 276 LEU A C 1
ATOM 1992 O O . LEU A 1 276 ? 17.136 3.353 -14.220 1.00 96.75 276 LEU A O 1
ATOM 1996 N N . ASP A 1 277 ? 16.964 3.617 -16.448 1.00 96.88 277 ASP A N 1
ATOM 1997 C CA . ASP A 1 277 ? 18.319 3.163 -16.797 1.00 96.88 277 ASP A CA 1
ATOM 1998 C C . ASP A 1 277 ? 19.380 4.070 -16.169 1.00 96.88 277 ASP A C 1
ATOM 2000 O O . ASP A 1 277 ? 20.324 3.587 -15.549 1.00 96.88 277 ASP A O 1
ATOM 2004 N N . GLU A 1 278 ? 19.201 5.390 -16.258 1.00 96.94 278 GLU A N 1
ATOM 2005 C CA . GLU A 1 278 ? 20.105 6.367 -15.651 1.00 96.94 278 GLU A CA 1
ATOM 2006 C C . GLU A 1 278 ? 20.140 6.240 -14.122 1.00 96.94 278 GLU A C 1
ATOM 2008 O O . GLU A 1 278 ? 21.219 6.252 -13.526 1.00 96.94 278 GLU A O 1
ATOM 2013 N N . ALA A 1 279 ? 18.973 6.075 -13.492 1.00 96.31 279 ALA A N 1
ATOM 2014 C CA . ALA A 1 279 ? 18.861 5.957 -12.043 1.00 96.31 279 ALA A CA 1
ATOM 2015 C C . ALA A 1 279 ? 19.460 4.647 -11.501 1.00 96.31 279 ALA A C 1
ATOM 2017 O O . ALA A 1 279 ? 20.091 4.655 -10.444 1.00 96.31 279 ALA A O 1
ATOM 2018 N N . LEU A 1 280 ? 19.284 3.528 -12.212 1.00 95.88 280 LEU A N 1
ATOM 2019 C CA . LEU A 1 280 ? 19.827 2.222 -11.816 1.00 95.88 280 LEU A CA 1
ATOM 2020 C C . LEU A 1 280 ? 21.307 2.052 -12.189 1.00 95.88 280 LEU A C 1
ATOM 2022 O O . LEU A 1 280 ? 22.044 1.357 -11.487 1.00 95.88 280 LEU A O 1
ATOM 2026 N N . PHE A 1 281 ? 21.748 2.674 -13.285 1.00 95.94 281 PHE A N 1
ATOM 2027 C CA . PHE A 1 281 ? 23.080 2.499 -13.866 1.00 95.94 281 PHE A CA 1
ATOM 2028 C C . PHE A 1 281 ? 23.745 3.851 -14.190 1.00 95.94 281 PHE A C 1
ATOM 2030 O O . PHE A 1 281 ? 23.990 4.179 -15.363 1.00 95.94 281 PHE A O 1
ATOM 2037 N N . PRO A 1 282 ? 24.099 4.653 -13.167 1.00 95.31 282 PRO A N 1
ATOM 2038 C CA . PRO A 1 282 ? 24.859 5.877 -13.389 1.00 95.31 282 PRO A CA 1
ATOM 2039 C C . PRO A 1 282 ? 26.232 5.558 -14.008 1.00 95.31 282 PRO A C 1
ATOM 2041 O O . PRO A 1 282 ? 26.812 4.502 -13.754 1.00 95.31 282 PRO A O 1
ATOM 2044 N N . GLU A 1 283 ? 26.788 6.474 -14.811 1.00 93.25 283 GLU A N 1
ATOM 2045 C CA . GLU A 1 283 ? 27.981 6.218 -15.653 1.00 93.25 283 GLU A CA 1
ATOM 2046 C C . GLU A 1 283 ? 29.206 5.705 -14.891 1.00 93.25 283 GLU A C 1
ATOM 2048 O O . GLU A 1 283 ? 30.062 5.024 -15.454 1.00 93.25 283 GLU A O 1
ATOM 2053 N N . ARG A 1 284 ? 29.292 6.037 -13.603 1.00 93.12 284 ARG A N 1
ATOM 2054 C CA . ARG A 1 284 ? 30.393 5.663 -12.713 1.00 93.12 284 ARG A CA 1
ATOM 2055 C C . ARG A 1 284 ? 29.902 4.865 -11.508 1.00 93.12 284 ARG A C 1
ATOM 2057 O O . ARG A 1 284 ? 30.459 4.983 -10.421 1.00 93.12 284 ARG A O 1
ATOM 2064 N N . ALA A 1 285 ? 28.844 4.074 -11.691 1.00 91.38 285 ALA A N 1
ATOM 2065 C CA . ALA A 1 285 ? 28.328 3.193 -10.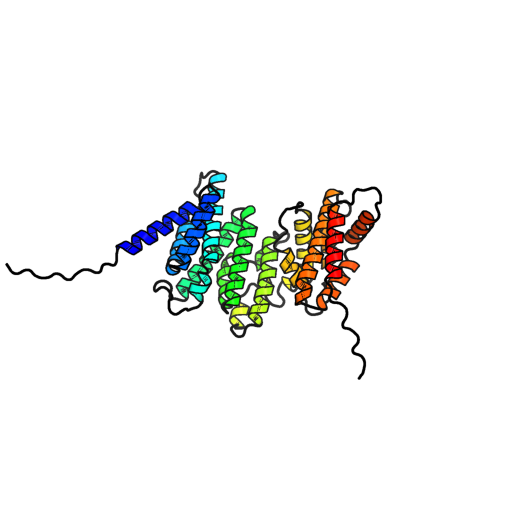653 1.00 91.38 285 ALA A CA 1
ATOM 2066 C C . ALA A 1 285 ? 29.422 2.211 -10.191 1.00 91.38 285 ALA A C 1
ATOM 2068 O O . ALA A 1 285 ? 30.001 1.522 -11.042 1.00 91.38 285 ALA A O 1
ATOM 2069 N N . PRO A 1 286 ? 29.697 2.091 -8.879 1.00 92.12 286 PRO A N 1
ATOM 2070 C CA . PRO A 1 286 ? 30.568 1.038 -8.376 1.00 92.12 286 PRO A CA 1
ATOM 2071 C C . PRO A 1 286 ? 29.949 -0.335 -8.670 1.00 92.12 286 PRO A C 1
ATOM 2073 O O . PRO A 1 286 ? 28.735 -0.462 -8.832 1.00 92.12 286 PRO A O 1
ATOM 2076 N N . GLN A 1 287 ? 30.773 -1.384 -8.701 1.00 88.44 287 GLN A N 1
ATOM 2077 C CA . GLN A 1 287 ? 30.325 -2.740 -9.048 1.00 88.44 287 GLN A CA 1
ATOM 2078 C C . GLN A 1 287 ? 29.154 -3.226 -8.175 1.00 88.44 287 GLN A C 1
ATOM 2080 O O . GLN A 1 287 ? 28.229 -3.858 -8.679 1.00 88.44 287 GLN A O 1
ATOM 2085 N N . ALA A 1 288 ? 29.151 -2.870 -6.886 1.00 87.38 288 ALA A N 1
ATOM 2086 C CA . ALA A 1 288 ? 28.050 -3.178 -5.974 1.00 87.38 288 ALA A CA 1
ATOM 2087 C C . ALA A 1 288 ? 26.724 -2.517 -6.402 1.00 87.38 288 ALA A C 1
ATOM 2089 O O . ALA A 1 288 ? 25.689 -3.180 -6.423 1.00 87.38 288 ALA A O 1
ATOM 2090 N N . SER A 1 289 ? 26.753 -1.246 -6.814 1.00 89.88 289 SER A N 1
ATOM 2091 C CA . SER A 1 289 ? 25.563 -0.548 -7.317 1.00 89.88 289 SER A CA 1
ATOM 2092 C C . SER A 1 289 ? 25.114 -1.086 -8.673 1.00 89.88 289 SER A C 1
ATOM 2094 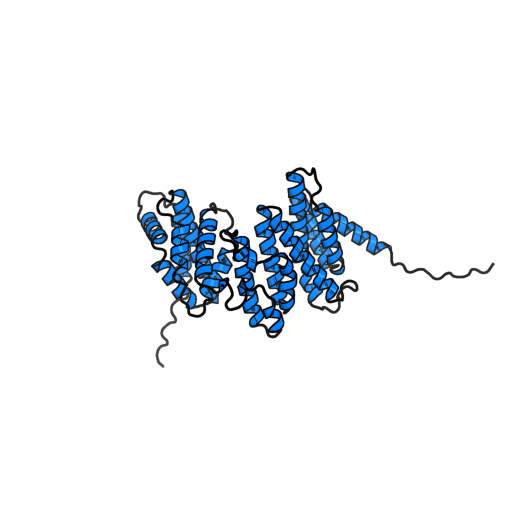O O . SER A 1 289 ? 23.920 -1.238 -8.893 1.00 89.88 289 SER A O 1
ATOM 2096 N N . GLN A 1 290 ? 26.044 -1.456 -9.563 1.00 91.19 290 GLN A N 1
ATOM 2097 C CA . GLN A 1 290 ? 25.693 -2.119 -10.828 1.00 91.19 290 GLN A CA 1
ATOM 2098 C C . GLN A 1 290 ? 24.959 -3.441 -10.576 1.00 91.19 290 GLN A C 1
ATOM 2100 O O . GLN A 1 290 ? 23.968 -3.744 -11.236 1.00 91.19 290 GLN A O 1
ATOM 2105 N N . ALA A 1 291 ? 25.408 -4.214 -9.588 1.00 87.81 291 ALA A N 1
ATOM 2106 C CA . ALA A 1 291 ? 24.743 -5.441 -9.185 1.00 87.81 291 ALA A CA 1
ATOM 2107 C C . ALA A 1 291 ? 23.338 -5.207 -8.617 1.00 87.81 291 ALA A C 1
ATOM 2109 O O . ALA A 1 291 ? 22.409 -5.933 -8.969 1.00 87.81 291 ALA A O 1
ATOM 2110 N N . GLN A 1 292 ? 23.170 -4.195 -7.762 1.00 89.94 292 GLN A N 1
ATOM 2111 C CA . GLN A 1 292 ? 21.854 -3.789 -7.261 1.00 89.94 292 GLN A CA 1
ATOM 2112 C C . GLN A 1 292 ? 20.935 -3.362 -8.410 1.00 89.94 292 GLN A C 1
ATOM 2114 O O . GLN A 1 292 ? 19.793 -3.813 -8.468 1.00 89.94 292 GLN A O 1
ATOM 2119 N N . GLY A 1 293 ? 21.458 -2.594 -9.369 1.00 93.00 293 GLY A N 1
ATOM 2120 C CA . GLY A 1 293 ? 20.751 -2.215 -10.589 1.00 93.00 293 GLY A CA 1
ATOM 2121 C C . GLY A 1 293 ? 20.293 -3.424 -11.406 1.00 93.00 293 GLY A C 1
ATOM 2122 O O . GLY A 1 293 ? 19.137 -3.483 -11.812 1.00 93.00 293 GLY A O 1
ATOM 2123 N N . LEU A 1 294 ? 21.147 -4.438 -11.593 1.00 90.56 294 LEU A N 1
ATOM 2124 C CA . LEU A 1 294 ? 20.774 -5.672 -12.300 1.00 90.56 294 LEU A CA 1
ATOM 2125 C C . LEU A 1 294 ? 19.689 -6.462 -11.561 1.00 90.56 294 LEU A C 1
ATOM 2127 O O . LEU A 1 294 ? 18.743 -6.935 -12.184 1.00 90.56 294 LEU A O 1
ATOM 2131 N N . ARG A 1 295 ? 19.774 -6.574 -10.231 1.00 90.00 295 ARG A N 1
ATOM 2132 C CA . ARG A 1 295 ? 18.702 -7.194 -9.438 1.00 90.00 295 ARG A CA 1
ATOM 2133 C C . ARG A 1 295 ? 17.388 -6.429 -9.616 1.00 90.00 295 ARG A C 1
ATOM 2135 O O . ARG A 1 295 ? 16.371 -7.046 -9.911 1.00 90.00 295 ARG A O 1
ATOM 2142 N N . ALA A 1 296 ? 17.418 -5.106 -9.457 1.00 92.38 296 ALA A N 1
ATOM 2143 C CA . ALA A 1 296 ? 16.257 -4.241 -9.637 1.00 92.38 296 ALA A CA 1
ATOM 2144 C C . ALA A 1 296 ? 15.629 -4.408 -11.027 1.00 92.38 296 ALA A C 1
ATOM 2146 O O . ALA A 1 296 ? 14.413 -4.528 -11.143 1.00 92.38 296 ALA A O 1
ATOM 2147 N N . LEU A 1 297 ? 16.466 -4.494 -12.063 1.00 91.38 297 LEU A N 1
ATOM 2148 C CA . LEU A 1 297 ? 16.065 -4.772 -13.437 1.00 91.38 297 LEU A CA 1
ATOM 2149 C C . LEU A 1 297 ? 15.288 -6.095 -13.546 1.00 91.38 297 LEU A C 1
ATOM 2151 O O . LEU A 1 297 ? 14.208 -6.128 -14.131 1.00 91.38 297 LEU A O 1
ATOM 2155 N N . GLY A 1 298 ? 15.808 -7.168 -12.940 1.00 88.94 298 GLY A N 1
ATOM 2156 C CA . GLY A 1 298 ? 15.138 -8.470 -12.896 1.00 88.94 298 GLY A CA 1
ATOM 2157 C C . GLY A 1 298 ? 13.780 -8.426 -12.188 1.00 88.94 298 GLY A C 1
ATOM 2158 O O . GLY A 1 298 ? 12.822 -9.032 -12.663 1.00 88.94 298 GLY A O 1
ATOM 2159 N N . GLU A 1 299 ? 13.665 -7.671 -11.094 1.00 92.19 299 GLU A N 1
ATOM 2160 C CA . GLU A 1 299 ? 12.395 -7.514 -10.372 1.00 92.19 299 GLU A CA 1
ATOM 2161 C C . GLU A 1 299 ? 11.367 -6.707 -11.173 1.00 92.19 299 GLU A C 1
ATOM 2163 O O . GLU A 1 299 ? 10.199 -7.089 -11.226 1.00 92.19 299 GLU A O 1
ATOM 2168 N N . VAL A 1 300 ? 11.788 -5.632 -11.849 1.00 92.94 300 VAL A N 1
ATOM 2169 C CA . VAL A 1 300 ? 10.914 -4.859 -12.749 1.00 92.94 300 VAL A CA 1
ATOM 2170 C C . VAL A 1 300 ? 10.345 -5.763 -13.842 1.00 92.94 300 VAL A C 1
ATOM 2172 O O . VAL A 1 300 ? 9.129 -5.790 -14.031 1.00 92.94 300 VAL A O 1
ATOM 2175 N N . VAL A 1 301 ? 11.193 -6.548 -14.517 1.00 90.06 301 VAL A N 1
ATOM 2176 C CA . VAL A 1 301 ? 10.749 -7.487 -15.561 1.00 90.06 301 VAL A CA 1
ATOM 2177 C C . VAL A 1 301 ? 9.784 -8.521 -14.997 1.00 90.06 301 VAL A C 1
ATOM 2179 O O . VAL A 1 301 ? 8.725 -8.758 -15.576 1.00 90.06 301 VAL A O 1
ATOM 2182 N N . ALA A 1 302 ? 10.102 -9.106 -13.845 1.00 89.38 302 ALA A N 1
ATOM 2183 C CA . ALA A 1 302 ? 9.237 -10.107 -13.251 1.00 89.38 302 ALA A CA 1
ATOM 2184 C C . ALA A 1 302 ? 7.865 -9.548 -12.850 1.00 89.38 302 ALA A C 1
ATOM 2186 O O . ALA A 1 302 ? 6.853 -10.219 -13.049 1.00 89.38 302 ALA A O 1
ATOM 2187 N N . HIS A 1 303 ? 7.803 -8.317 -12.336 1.00 91.38 303 HIS A N 1
ATOM 2188 C CA . HIS A 1 303 ? 6.537 -7.651 -12.036 1.00 91.38 303 HIS A CA 1
ATOM 2189 C C . HIS A 1 303 ? 5.742 -7.299 -13.299 1.00 91.38 303 HIS A C 1
ATOM 2191 O O . HIS A 1 303 ? 4.527 -7.497 -13.316 1.00 91.38 303 HIS A O 1
ATOM 2197 N N . LEU A 1 304 ? 6.401 -6.838 -14.367 1.00 90.19 304 LEU A N 1
ATOM 2198 C CA . LEU A 1 304 ? 5.749 -6.617 -15.662 1.00 90.19 304 LEU A CA 1
ATOM 2199 C C . LEU A 1 304 ? 5.160 -7.919 -16.218 1.00 90.19 304 LEU A C 1
ATOM 2201 O O . LEU A 1 304 ? 4.021 -7.926 -16.678 1.00 90.19 304 LEU A O 1
ATOM 2205 N N . CYS A 1 305 ? 5.887 -9.034 -16.127 1.00 86.62 305 CYS A N 1
ATOM 2206 C CA . CYS A 1 305 ? 5.392 -10.333 -16.582 1.00 86.62 305 CYS A CA 1
ATOM 2207 C C . CYS A 1 305 ? 4.289 -10.910 -15.688 1.00 86.62 305 CYS A C 1
ATOM 2209 O O . CYS A 1 305 ? 3.340 -11.498 -16.203 1.00 86.62 305 CYS A O 1
ATOM 2211 N N . ALA A 1 306 ? 4.355 -10.708 -14.372 1.00 88.12 306 ALA A N 1
ATOM 2212 C CA . ALA A 1 306 ? 3.282 -11.119 -13.471 1.00 88.12 306 ALA A CA 1
ATOM 2213 C C . ALA A 1 306 ? 1.960 -10.394 -13.789 1.00 88.12 306 ALA A C 1
ATOM 2215 O O . ALA A 1 306 ? 0.896 -11.008 -13.766 1.00 88.12 306 ALA A O 1
ATOM 2216 N N . GLU A 1 307 ? 2.019 -9.104 -14.130 1.00 85.19 307 GLU A N 1
ATOM 2217 C CA . GLU A 1 307 ? 0.833 -8.326 -14.511 1.00 85.19 307 GLU A CA 1
ATOM 2218 C C . GLU A 1 307 ? 0.438 -8.554 -15.994 1.00 85.19 307 GLU A C 1
ATOM 2220 O O . GLU A 1 307 ? -0.737 -8.432 -16.338 1.00 85.19 307 GLU A O 1
ATOM 2225 N N . ARG A 1 308 ? 1.362 -8.988 -16.873 1.00 81.31 308 ARG A N 1
ATOM 2226 C CA . ARG A 1 308 ? 1.073 -9.379 -18.273 1.00 81.31 308 ARG A CA 1
ATOM 2227 C C . ARG A 1 308 ? -0.006 -10.448 -18.377 1.00 81.31 308 ARG A C 1
ATOM 2229 O O . ARG A 1 308 ? -0.837 -10.368 -19.279 1.00 81.31 308 ARG A O 1
ATOM 2236 N N . ALA A 1 309 ? -0.013 -11.418 -17.461 1.00 77.19 309 ALA A N 1
ATOM 2237 C CA . ALA A 1 309 ? -1.026 -12.473 -17.429 1.00 77.19 309 ALA A CA 1
ATOM 2238 C C . ALA A 1 309 ? -2.463 -11.916 -17.377 1.00 77.19 309 ALA A C 1
ATOM 2240 O O . ALA A 1 309 ? -3.399 -12.595 -17.786 1.00 77.19 309 ALA A O 1
ATOM 2241 N N . GLN A 1 310 ? -2.631 -10.676 -16.906 1.00 78.38 310 GLN A N 1
ATOM 2242 C CA . GLN A 1 310 ? -3.919 -9.995 -16.814 1.00 78.38 310 GLN A CA 1
ATOM 2243 C C . GLN A 1 310 ? -4.192 -9.048 -17.997 1.00 78.38 310 GLN A C 1
ATOM 2245 O O . GLN A 1 310 ? -5.354 -8.767 -18.275 1.00 78.38 310 GLN A O 1
ATOM 2250 N N . LEU A 1 311 ? -3.152 -8.550 -18.682 1.00 72.50 311 LEU A N 1
ATOM 2251 C CA . LEU A 1 311 ? -3.240 -7.393 -19.594 1.00 72.50 311 LEU A CA 1
ATOM 2252 C C . LEU A 1 311 ? -2.870 -7.682 -21.066 1.00 72.50 311 LEU A C 1
ATOM 2254 O O . LEU A 1 311 ? -3.035 -6.808 -21.915 1.00 72.50 311 LEU A O 1
ATOM 2258 N N . GLY A 1 312 ? -2.410 -8.892 -21.404 1.00 80.25 312 GLY A N 1
ATOM 2259 C CA . GLY A 1 312 ? -2.250 -9.336 -22.798 1.00 80.25 312 GLY A CA 1
ATOM 2260 C C . GLY A 1 312 ? -1.135 -8.625 -23.586 1.00 80.25 312 GLY A C 1
ATOM 2261 O O . GLY A 1 312 ? -0.018 -8.460 -23.088 1.00 80.25 312 GLY A O 1
ATOM 2262 N N . ASP A 1 313 ? -1.423 -8.240 -24.836 1.00 79.19 313 ASP A N 1
ATOM 2263 C CA . ASP A 1 313 ? -0.440 -7.749 -25.823 1.00 79.19 313 ASP A CA 1
ATOM 2264 C C . ASP A 1 313 ? 0.217 -6.411 -25.455 1.00 79.19 313 ASP A C 1
ATOM 2266 O O . ASP A 1 313 ? 1.355 -6.155 -25.854 1.00 79.19 313 ASP A O 1
ATOM 2270 N N . ALA A 1 314 ? -0.437 -5.581 -24.634 1.00 80.19 314 ALA A N 1
ATOM 2271 C CA . ALA A 1 314 ? 0.131 -4.316 -24.158 1.00 80.19 314 ALA A CA 1
ATOM 2272 C C . ALA A 1 314 ? 1.477 -4.522 -23.441 1.00 80.19 314 ALA A C 1
ATOM 2274 O O . ALA A 1 314 ? 2.395 -3.709 -23.560 1.00 80.19 314 ALA A O 1
ATOM 2275 N N . ALA A 1 315 ? 1.637 -5.657 -22.757 1.00 81.69 315 ALA A N 1
ATOM 2276 C CA . ALA A 1 315 ? 2.883 -5.993 -22.087 1.00 81.69 315 ALA A CA 1
ATOM 2277 C C . ALA A 1 315 ? 4.046 -6.243 -23.048 1.00 81.69 315 ALA A C 1
ATOM 2279 O O . ALA A 1 315 ? 5.187 -5.956 -22.694 1.00 81.69 315 ALA A O 1
ATOM 2280 N N . ALA A 1 316 ? 3.784 -6.749 -24.256 1.00 83.38 316 ALA A N 1
ATOM 2281 C CA . ALA A 1 316 ? 4.838 -6.988 -25.234 1.00 83.38 316 ALA A CA 1
ATOM 2282 C C . ALA A 1 316 ? 5.475 -5.665 -25.680 1.00 83.38 316 ALA A C 1
ATOM 2284 O O . ALA A 1 316 ? 6.696 -5.551 -25.667 1.00 83.38 316 ALA A O 1
ATOM 2285 N N . ALA A 1 317 ? 4.667 -4.644 -25.981 1.00 86.81 317 ALA A N 1
ATOM 2286 C CA . ALA A 1 317 ? 5.163 -3.321 -26.366 1.00 86.81 317 ALA A CA 1
ATOM 2287 C C . ALA A 1 317 ? 5.968 -2.649 -25.239 1.00 86.81 317 ALA A C 1
ATOM 2289 O O . ALA A 1 317 ? 7.030 -2.073 -25.480 1.00 86.81 317 ALA A O 1
ATOM 2290 N N . VAL A 1 318 ? 5.505 -2.780 -23.992 1.00 89.06 318 VAL A N 1
ATOM 2291 C CA . VAL A 1 318 ? 6.205 -2.264 -22.805 1.00 89.06 318 VAL A CA 1
ATOM 2292 C C . VAL A 1 318 ? 7.557 -2.961 -22.608 1.00 89.06 318 VAL A C 1
ATOM 2294 O O . VAL A 1 318 ? 8.560 -2.290 -22.365 1.00 89.06 318 VAL A O 1
ATOM 2297 N N . LEU A 1 319 ? 7.612 -4.287 -22.777 1.00 86.75 319 LEU A N 1
ATOM 2298 C CA . LEU A 1 319 ? 8.855 -5.062 -22.705 1.00 86.75 319 LEU A CA 1
ATOM 2299 C C . LEU A 1 319 ? 9.810 -4.755 -23.867 1.00 86.75 319 LEU A C 1
ATOM 2301 O O . LEU A 1 319 ? 11.014 -4.664 -23.646 1.00 86.75 319 LEU A O 1
ATOM 2305 N N . VAL A 1 320 ? 9.302 -4.558 -25.086 1.00 88.19 320 VAL A N 1
ATOM 2306 C CA . VAL A 1 320 ? 10.120 -4.127 -26.231 1.00 88.19 320 VAL A CA 1
ATOM 2307 C C . VAL A 1 320 ? 10.760 -2.776 -25.932 1.00 88.19 320 VAL A C 1
ATOM 2309 O O . VAL A 1 320 ? 11.980 -2.667 -25.999 1.00 88.19 320 VAL A O 1
ATOM 2312 N N . GLY A 1 321 ? 9.978 -1.787 -25.486 1.00 89.06 321 GLY A N 1
ATOM 2313 C CA . GLY A 1 321 ? 10.515 -0.480 -25.104 1.00 89.06 321 GLY A CA 1
ATOM 2314 C C . GLY A 1 321 ? 11.573 -0.577 -24.002 1.00 89.06 321 GLY A C 1
ATOM 2315 O O . GLY A 1 321 ? 12.593 0.104 -24.066 1.00 89.06 321 GLY A O 1
ATOM 2316 N N . PHE A 1 322 ? 11.376 -1.471 -23.031 1.00 89.88 322 PHE A N 1
ATOM 2317 C CA . PHE A 1 322 ? 12.367 -1.761 -22.000 1.00 89.88 322 PHE A CA 1
ATOM 2318 C C . PHE A 1 322 ? 13.682 -2.285 -22.602 1.00 89.88 322 PHE A C 1
ATOM 2320 O O . PHE A 1 322 ? 14.749 -1.761 -22.284 1.00 89.88 322 PHE A O 1
ATOM 2327 N N . PHE A 1 323 ? 13.624 -3.273 -23.501 1.00 87.88 323 PHE A N 1
ATOM 2328 C CA . PHE A 1 323 ? 14.820 -3.827 -24.145 1.00 87.88 323 PHE A CA 1
ATOM 2329 C C . PHE A 1 323 ? 15.499 -2.840 -25.102 1.00 87.88 323 PHE A C 1
ATOM 2331 O O . PHE A 1 323 ? 16.719 -2.849 -25.255 1.00 87.88 323 PHE A O 1
ATOM 2338 N N . GLU A 1 324 ? 14.723 -1.973 -25.739 1.00 91.19 324 GLU A N 1
ATOM 2339 C CA . GLU A 1 324 ? 15.246 -0.980 -26.667 1.00 91.19 324 GLU A CA 1
ATOM 2340 C C . GLU A 1 324 ? 15.898 0.197 -25.950 1.00 91.19 324 GLU A C 1
ATOM 2342 O O . GLU A 1 324 ? 16.878 0.719 -26.462 1.00 91.19 324 GLU A O 1
ATOM 2347 N N . GLN A 1 325 ? 15.395 0.614 -24.785 1.00 94.00 325 GLN A N 1
ATOM 2348 C CA . GLN A 1 325 ? 15.773 1.895 -24.173 1.00 94.00 325 GLN A CA 1
ATOM 2349 C C . GLN A 1 325 ? 16.637 1.757 -22.905 1.00 94.00 325 GLN A C 1
ATOM 2351 O O . GLN A 1 325 ? 17.296 2.720 -22.516 1.00 94.00 325 GLN A O 1
ATOM 2356 N N . MET A 1 326 ? 16.713 0.573 -22.280 1.00 93.38 326 MET A N 1
ATOM 2357 C CA . MET A 1 326 ? 17.577 0.301 -21.110 1.00 93.38 326 MET A CA 1
ATOM 2358 C C . MET A 1 326 ? 19.011 -0.093 -21.520 1.00 93.38 326 MET A C 1
ATOM 2360 O O . MET A 1 326 ? 19.525 -1.162 -21.167 1.00 93.38 326 MET A O 1
ATOM 2364 N N . HIS A 1 327 ? 19.672 0.738 -22.328 1.00 94.00 327 HIS A N 1
ATOM 2365 C CA . HIS A 1 327 ? 20.938 0.377 -22.972 1.00 94.00 327 HIS A CA 1
ATOM 2366 C C . HIS A 1 327 ? 22.067 0.027 -21.990 1.00 94.00 327 HIS A C 1
ATOM 2368 O O . HIS A 1 327 ? 22.862 -0.879 -22.271 1.00 94.00 327 HIS A O 1
ATOM 2374 N N . ARG A 1 328 ? 22.194 0.747 -20.865 1.00 93.62 328 ARG A N 1
ATOM 2375 C CA . ARG A 1 328 ? 23.291 0.539 -19.906 1.00 93.62 328 ARG A CA 1
ATOM 2376 C C . ARG A 1 328 ? 23.075 -0.744 -19.126 1.00 93.62 328 ARG A C 1
ATOM 2378 O O . ARG A 1 328 ? 23.991 -1.568 -19.081 1.00 93.62 328 ARG A O 1
ATOM 2385 N N . GLY A 1 329 ? 21.872 -0.943 -18.590 1.00 89.69 329 GLY A N 1
ATOM 2386 C CA . GLY A 1 329 ? 21.498 -2.156 -17.872 1.00 89.69 329 GLY A CA 1
ATOM 2387 C C . GLY A 1 329 ? 21.700 -3.414 -18.708 1.00 89.69 329 GLY A C 1
ATOM 2388 O O . GLY A 1 329 ? 22.356 -4.357 -18.264 1.00 89.69 329 GLY A O 1
ATOM 2389 N N . LEU A 1 330 ? 21.236 -3.409 -19.960 1.00 89.69 330 LEU A N 1
ATOM 2390 C CA . LEU A 1 330 ? 21.368 -4.565 -20.853 1.00 89.69 330 LEU A CA 1
ATOM 2391 C C . LEU A 1 330 ? 22.815 -4.825 -21.260 1.00 89.69 330 LEU A C 1
ATOM 2393 O O . LEU A 1 330 ? 23.263 -5.970 -21.252 1.00 89.69 330 LEU A O 1
ATOM 2397 N N . ARG A 1 331 ? 23.590 -3.774 -21.554 1.00 91.69 331 ARG A N 1
ATOM 2398 C CA . ARG A 1 331 ? 25.022 -3.920 -21.839 1.00 91.69 331 ARG A CA 1
ATOM 2399 C C . ARG A 1 331 ? 25.772 -4.504 -20.644 1.00 91.69 331 ARG A C 1
ATOM 2401 O O . ARG A 1 331 ? 26.636 -5.357 -20.837 1.00 91.69 331 ARG A O 1
ATOM 2408 N N . LEU A 1 332 ? 25.470 -4.044 -19.429 1.00 89.00 332 LEU A N 1
ATOM 2409 C CA . LEU A 1 332 ? 26.069 -4.570 -18.202 1.00 89.00 332 LEU A CA 1
ATOM 2410 C C . LEU A 1 332 ? 25.676 -6.027 -17.970 1.00 89.00 332 LEU A C 1
ATOM 2412 O O . LEU A 1 332 ? 26.550 -6.840 -17.684 1.00 89.00 332 LEU A O 1
ATOM 2416 N N . MET A 1 333 ? 24.403 -6.370 -18.163 1.00 85.88 333 MET A N 1
ATOM 2417 C CA . MET A 1 333 ? 23.917 -7.741 -18.056 1.00 85.88 333 MET A CA 1
ATOM 2418 C C . MET A 1 333 ? 24.651 -8.665 -19.033 1.00 85.88 333 MET A C 1
ATOM 2420 O O . MET A 1 333 ? 25.253 -9.646 -18.610 1.00 85.88 333 MET A O 1
ATOM 2424 N N . LEU A 1 334 ? 24.692 -8.319 -20.324 1.00 85.75 334 LEU A N 1
ATOM 2425 C CA . LEU A 1 334 ? 25.376 -9.117 -21.348 1.00 85.75 334 LEU A CA 1
ATOM 2426 C C . LEU A 1 334 ? 26.877 -9.268 -21.060 1.00 85.75 334 LEU A C 1
ATOM 2428 O O . LEU A 1 334 ? 27.433 -10.353 -21.218 1.00 85.75 334 LEU A O 1
ATOM 2432 N N . ARG A 1 335 ? 27.540 -8.205 -20.583 1.00 86.12 335 ARG A N 1
ATOM 2433 C CA . ARG A 1 335 ? 28.950 -8.266 -20.159 1.00 86.12 335 ARG A CA 1
ATOM 2434 C C . ARG A 1 335 ? 29.159 -9.178 -18.955 1.00 86.12 335 ARG A C 1
ATOM 2436 O O . ARG A 1 335 ? 30.144 -9.909 -18.930 1.00 86.12 335 ARG A O 1
ATOM 2443 N N . ALA A 1 336 ? 28.260 -9.137 -17.973 1.00 79.56 336 ALA A N 1
ATOM 2444 C CA . ALA A 1 336 ? 28.333 -9.990 -16.791 1.00 79.56 336 ALA A CA 1
ATOM 2445 C C . ALA A 1 336 ? 28.169 -11.476 -17.152 1.00 79.56 336 ALA A C 1
ATOM 2447 O O . ALA A 1 336 ? 28.829 -12.320 -16.551 1.00 79.56 336 ALA A O 1
ATOM 2448 N N . LEU A 1 337 ? 27.348 -11.786 -18.161 1.00 68.88 337 LEU A N 1
ATOM 2449 C CA . LEU A 1 337 ? 27.159 -13.143 -18.686 1.00 68.88 337 LEU A CA 1
ATOM 2450 C C . LEU A 1 337 ? 28.356 -13.645 -19.500 1.00 68.88 337 LEU A C 1
ATOM 2452 O O . LEU A 1 337 ? 28.670 -14.831 -19.477 1.00 68.88 337 LEU A O 1
ATOM 2456 N N . ALA A 1 338 ? 29.043 -12.748 -20.206 1.00 70.75 338 ALA A N 1
ATOM 2457 C CA . ALA A 1 338 ? 30.184 -13.098 -21.044 1.00 70.75 338 ALA A CA 1
ATOM 2458 C C . ALA A 1 338 ? 31.481 -13.361 -20.256 1.00 70.75 338 ALA A C 1
ATOM 2460 O O . ALA A 1 338 ? 32.494 -13.677 -20.877 1.00 70.75 338 ALA A O 1
ATOM 2461 N N . TRP A 1 339 ? 31.494 -13.212 -18.924 1.00 65.00 339 TRP A N 1
ATOM 2462 C CA . TRP A 1 339 ? 32.712 -13.306 -18.115 1.00 65.00 339 TRP A CA 1
ATOM 2463 C C . TRP A 1 339 ? 32.978 -14.752 -17.649 1.00 65.00 339 TRP A C 1
ATOM 2465 O O . TRP A 1 339 ? 32.418 -15.179 -16.642 1.00 65.00 339 TRP A O 1
ATOM 2475 N N . PRO A 1 340 ? 33.892 -15.519 -18.281 1.00 54.06 340 PRO A N 1
ATOM 2476 C CA . PRO A 1 340 ? 34.019 -16.963 -18.033 1.00 54.06 340 PRO A CA 1
ATOM 2477 C C . PRO A 1 340 ? 34.713 -17.300 -16.702 1.00 54.06 340 PRO A C 1
ATOM 2479 O O . PRO A 1 340 ? 34.782 -18.458 -16.306 1.00 54.06 340 PRO A O 1
ATOM 2482 N N . ARG A 1 341 ? 35.301 -16.293 -16.040 1.00 51.25 341 ARG A N 1
ATOM 2483 C CA . ARG A 1 341 ? 36.138 -16.430 -14.831 1.00 51.25 341 ARG A CA 1
ATOM 2484 C C . ARG A 1 341 ? 35.591 -15.731 -13.588 1.00 51.25 341 ARG A C 1
ATOM 2486 O O . ARG A 1 341 ? 36.195 -15.832 -12.526 1.00 51.25 341 ARG A O 1
ATOM 2493 N N . ALA A 1 342 ? 34.490 -15.002 -13.707 1.00 49.84 342 ALA A N 1
ATOM 2494 C CA . ALA A 1 342 ? 33.807 -14.469 -12.547 1.00 49.84 342 ALA A CA 1
ATOM 2495 C C . ALA A 1 342 ? 32.830 -15.561 -12.126 1.00 49.84 342 ALA A C 1
ATOM 2497 O O . ALA A 1 342 ? 32.029 -15.991 -12.952 1.00 49.84 342 ALA A O 1
ATOM 2498 N N . SER A 1 343 ? 32.894 -16.022 -10.872 1.00 53.69 343 SER A N 1
ATOM 2499 C CA . SER A 1 343 ? 31.727 -16.685 -10.276 1.00 53.69 343 SER A CA 1
ATOM 2500 C C . SER A 1 343 ? 30.528 -15.800 -10.625 1.00 53.69 343 SER A C 1
ATOM 2502 O O . SER A 1 343 ? 30.617 -14.598 -10.332 1.00 53.69 343 SER A O 1
ATOM 2504 N N . PRO A 1 344 ? 29.529 -16.302 -11.380 1.00 58.81 344 PRO A N 1
ATOM 2505 C CA . PRO A 1 344 ? 28.526 -15.459 -12.009 1.00 58.81 344 PRO A CA 1
ATOM 2506 C C . PRO A 1 344 ? 27.969 -14.554 -10.928 1.00 58.81 344 PRO A C 1
ATOM 2508 O O . PRO A 1 344 ? 27.499 -15.036 -9.896 1.00 58.81 344 PRO A O 1
ATOM 2511 N N . HIS A 1 345 ? 28.145 -13.242 -11.111 1.00 68.06 345 HIS A N 1
ATOM 2512 C CA . HIS A 1 345 ? 27.774 -12.276 -10.092 1.00 68.06 345 HIS A CA 1
ATOM 2513 C C . HIS A 1 345 ? 26.328 -12.587 -9.700 1.00 68.06 345 HIS A C 1
ATOM 2515 O O . HIS A 1 345 ? 25.457 -12.526 -10.563 1.00 68.06 345 HIS A O 1
ATOM 2521 N N . ALA A 1 346 ? 26.065 -12.960 -8.443 1.00 73.50 346 ALA A N 1
ATOM 2522 C CA . ALA A 1 346 ? 24.795 -13.593 -8.070 1.00 73.50 346 ALA A CA 1
ATOM 2523 C C . ALA A 1 346 ? 23.571 -12.767 -8.511 1.00 73.50 346 ALA A C 1
ATOM 2525 O O . ALA A 1 346 ? 22.581 -13.318 -8.975 1.00 73.50 346 ALA A O 1
ATOM 2526 N N . ALA A 1 347 ? 23.678 -11.435 -8.465 1.00 69.25 347 ALA A N 1
ATOM 2527 C CA . ALA A 1 347 ? 22.658 -10.521 -8.981 1.00 69.25 347 ALA A CA 1
ATOM 2528 C C . ALA A 1 347 ? 22.431 -10.588 -10.507 1.00 69.25 347 ALA A C 1
ATOM 2530 O O . ALA A 1 347 ? 21.296 -10.458 -10.948 1.00 69.25 347 ALA A O 1
ATOM 2531 N N . ALA A 1 348 ? 23.477 -10.799 -11.312 1.00 70.31 348 ALA A N 1
ATOM 2532 C CA . ALA A 1 348 ? 23.362 -10.965 -12.761 1.00 70.31 348 ALA A CA 1
ATOM 2533 C C . ALA A 1 348 ? 22.723 -12.315 -13.116 1.00 70.31 348 ALA A C 1
ATOM 2535 O O . ALA A 1 348 ? 21.821 -12.354 -13.946 1.00 70.31 348 ALA A O 1
ATOM 2536 N N . ALA A 1 349 ? 23.132 -13.396 -12.441 1.00 74.25 349 ALA A N 1
ATOM 2537 C CA . ALA A 1 349 ? 22.493 -14.705 -12.589 1.00 74.25 349 ALA A CA 1
ATOM 2538 C C . ALA A 1 349 ? 21.022 -14.668 -12.148 1.00 74.25 349 ALA A C 1
ATOM 2540 O O . ALA A 1 349 ? 20.160 -15.205 -12.835 1.00 74.25 349 ALA A O 1
ATOM 2541 N N . PHE A 1 350 ? 20.723 -13.977 -11.043 1.00 77.69 350 PHE A N 1
ATOM 2542 C CA . PHE A 1 350 ? 19.356 -13.737 -10.590 1.00 77.69 350 PHE A CA 1
ATOM 2543 C C . PHE A 1 350 ? 18.548 -12.964 -11.638 1.00 77.69 350 PHE A C 1
ATOM 2545 O O . PHE A 1 350 ? 17.484 -13.422 -12.040 1.00 77.69 350 PHE A O 1
ATOM 2552 N N . ALA A 1 351 ? 19.061 -11.831 -12.127 1.00 74.25 351 ALA A N 1
ATOM 2553 C CA . ALA A 1 351 ? 18.386 -11.029 -13.145 1.00 74.25 351 ALA A CA 1
ATOM 2554 C C . ALA A 1 351 ? 18.110 -11.841 -14.417 1.00 74.25 351 ALA A C 1
ATOM 2556 O O . ALA A 1 351 ? 16.996 -11.811 -14.934 1.00 74.25 351 ALA A O 1
ATOM 2557 N N . GLN A 1 352 ? 19.094 -12.620 -14.873 1.00 76.25 352 GLN A N 1
ATOM 2558 C CA . GLN A 1 352 ? 18.943 -13.524 -16.007 1.00 76.25 352 GLN A CA 1
ATOM 2559 C C . GLN A 1 352 ? 17.870 -14.584 -15.745 1.00 76.25 352 GLN A C 1
ATOM 2561 O O . GLN A 1 352 ? 16.999 -14.767 -16.587 1.00 76.25 352 GLN A O 1
ATOM 2566 N N . GLY A 1 353 ? 17.910 -15.258 -14.592 1.00 77.00 353 GLY A N 1
ATOM 2567 C CA . GLY A 1 353 ? 16.914 -16.261 -14.215 1.00 77.00 353 GLY A CA 1
ATOM 2568 C C . GLY A 1 353 ? 15.501 -15.687 -14.254 1.00 77.00 353 GLY A C 1
ATOM 2569 O O . GLY A 1 353 ? 14.628 -16.257 -14.896 1.00 77.00 353 GLY A O 1
ATOM 2570 N N . ARG A 1 354 ? 15.302 -14.491 -13.687 1.00 75.50 354 ARG A N 1
ATOM 2571 C CA . ARG A 1 354 ? 14.009 -13.789 -13.714 1.00 75.50 354 ARG A CA 1
ATOM 2572 C C . ARG A 1 354 ? 13.571 -13.406 -15.125 1.00 75.50 354 ARG A C 1
ATOM 2574 O O . ARG A 1 354 ? 12.384 -13.485 -15.422 1.00 75.50 354 ARG A O 1
ATOM 2581 N N . MET A 1 355 ? 14.498 -13.012 -16.000 1.00 73.62 355 MET A N 1
ATOM 2582 C CA . MET A 1 355 ? 14.189 -12.723 -17.405 1.00 73.62 355 MET A CA 1
ATOM 2583 C C . MET A 1 355 ? 13.835 -13.982 -18.199 1.00 73.62 355 MET A C 1
ATOM 2585 O O . MET A 1 355 ? 12.908 -13.942 -19.000 1.00 73.62 355 MET A O 1
ATOM 2589 N N . LEU A 1 356 ? 14.540 -15.092 -17.976 1.00 77.31 356 LEU A N 1
ATOM 2590 C CA . LEU A 1 356 ? 14.231 -16.372 -18.614 1.00 77.31 356 LEU A CA 1
ATOM 2591 C C . LEU A 1 356 ? 12.874 -16.900 -18.142 1.00 77.31 356 LEU A C 1
ATOM 2593 O O .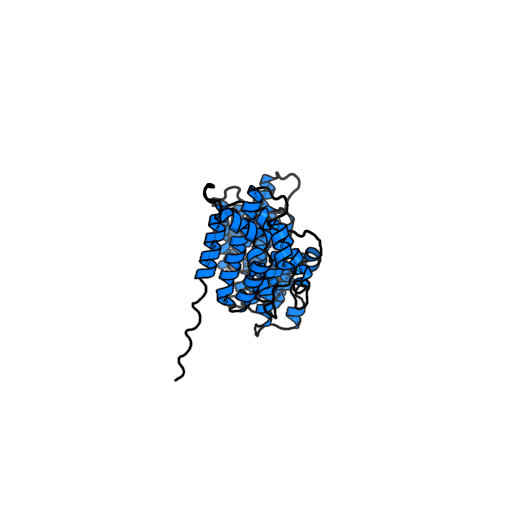 LEU A 1 356 ? 12.028 -17.183 -18.978 1.00 77.31 356 LEU A O 1
ATOM 2597 N N . GLU A 1 357 ? 12.612 -16.898 -16.830 1.00 75.44 357 GLU A N 1
ATOM 2598 C CA . GLU A 1 357 ? 11.290 -17.212 -16.264 1.00 75.44 357 GLU A CA 1
ATOM 2599 C C . GLU A 1 357 ? 10.187 -16.349 -16.893 1.00 75.44 357 GLU A C 1
ATOM 2601 O O . GLU A 1 357 ? 9.117 -16.840 -17.245 1.00 75.44 357 GLU A O 1
ATOM 2606 N N . ALA A 1 358 ? 10.452 -15.052 -17.057 1.00 69.88 358 ALA A N 1
ATOM 2607 C CA . ALA A 1 358 ? 9.534 -14.102 -17.671 1.00 69.88 358 ALA A CA 1
ATOM 2608 C C . ALA A 1 358 ? 9.270 -14.371 -19.164 1.00 69.88 358 ALA A C 1
ATOM 2610 O O . ALA A 1 358 ? 8.154 -14.124 -19.628 1.00 69.88 358 ALA A O 1
ATOM 2611 N N . LEU A 1 359 ? 10.274 -14.839 -19.910 1.00 70.81 359 LEU A N 1
ATOM 2612 C CA . LEU A 1 359 ? 10.153 -15.206 -21.323 1.00 70.81 359 LEU A CA 1
ATOM 2613 C C . LEU A 1 359 ? 9.440 -16.554 -21.494 1.00 70.81 359 LEU A C 1
ATOM 2615 O O . LEU A 1 359 ? 8.555 -16.658 -22.340 1.00 70.81 359 LEU A O 1
ATOM 2619 N N . ASP A 1 360 ? 9.767 -17.543 -20.662 1.00 76.06 360 ASP A N 1
ATOM 2620 C CA . ASP A 1 360 ? 9.176 -18.887 -20.694 1.00 76.06 360 ASP A CA 1
ATOM 2621 C C . ASP A 1 360 ? 7.714 -18.894 -20.223 1.00 76.06 360 ASP A C 1
ATOM 2623 O O . ASP A 1 360 ? 6.911 -19.705 -20.681 1.00 76.06 360 ASP A O 1
ATOM 2627 N N . ALA A 1 361 ? 7.330 -17.960 -19.346 1.00 66.44 361 ALA A N 1
ATOM 2628 C CA . ALA A 1 361 ? 5.941 -17.762 -18.932 1.00 66.44 361 ALA A CA 1
ATOM 2629 C C . ALA A 1 361 ? 5.042 -17.174 -20.041 1.00 66.44 361 ALA A C 1
ATOM 2631 O O . ALA A 1 361 ? 3.831 -17.038 -19.842 1.00 66.44 361 ALA A O 1
ATOM 2632 N N . ALA A 1 362 ? 5.595 -16.800 -21.202 1.00 60.34 362 ALA A N 1
ATOM 2633 C CA . ALA A 1 362 ? 4.791 -16.345 -22.327 1.00 60.34 362 ALA A CA 1
ATOM 2634 C C . ALA A 1 362 ? 3.949 -17.515 -22.878 1.00 60.34 362 ALA A C 1
ATOM 2636 O O . ALA A 1 362 ? 4.505 -18.567 -23.203 1.00 60.34 362 ALA A O 1
ATOM 2637 N N . PRO A 1 363 ? 2.617 -17.362 -23.019 1.00 57.94 363 PRO A N 1
ATOM 2638 C CA . PRO A 1 363 ? 1.797 -18.410 -23.609 1.00 57.94 363 PRO A CA 1
ATOM 2639 C C . PRO A 1 363 ? 2.306 -18.723 -25.024 1.00 57.94 363 PRO A C 1
ATOM 2641 O O . PRO A 1 363 ? 2.670 -17.792 -25.754 1.00 57.94 363 PRO A O 1
ATOM 2644 N N . PRO A 1 364 ? 2.347 -20.008 -25.428 1.00 59.06 364 PRO A N 1
ATOM 2645 C CA . PRO A 1 364 ? 2.778 -20.371 -26.770 1.00 59.06 364 PRO A CA 1
ATOM 2646 C C . PRO A 1 364 ? 1.910 -19.630 -27.797 1.00 59.06 364 PRO A C 1
ATOM 2648 O O . PRO A 1 364 ? 0.707 -19.464 -27.560 1.00 59.06 364 PRO A O 1
ATOM 2651 N N . PRO A 1 365 ? 2.487 -19.183 -28.929 1.00 60.50 365 PRO A N 1
ATOM 2652 C CA . PRO A 1 365 ? 1.728 -18.469 -29.944 1.00 60.50 365 PRO A CA 1
ATOM 2653 C C . PRO A 1 365 ? 0.505 -19.302 -30.358 1.00 60.50 365 PRO A C 1
ATOM 2655 O O . PRO A 1 365 ? 0.614 -20.534 -30.453 1.00 60.50 365 PRO A O 1
ATOM 2658 N N . PRO A 1 366 ? -0.663 -18.668 -30.586 1.00 61.22 366 PRO A N 1
ATOM 2659 C CA . PRO A 1 366 ? -1.859 -19.386 -30.998 1.00 61.22 366 PRO A CA 1
ATOM 2660 C C . PRO A 1 366 ? -1.525 -20.211 -32.240 1.00 61.22 366 PRO A C 1
ATOM 2662 O O . PRO A 1 366 ? -1.009 -19.684 -33.228 1.00 61.22 366 PRO A O 1
ATOM 2665 N N . ARG A 1 367 ? -1.763 -21.529 -32.172 1.00 66.69 367 ARG A N 1
ATOM 2666 C CA . ARG A 1 367 ? -1.514 -22.414 -33.315 1.00 66.69 367 ARG A CA 1
ATOM 2667 C C . ARG A 1 367 ? -2.306 -21.866 -34.504 1.00 66.69 367 ARG A C 1
ATOM 2669 O O . ARG A 1 367 ? -3.492 -21.582 -34.319 1.00 66.69 367 ARG A O 1
ATOM 2676 N N . PRO A 1 368 ? -1.696 -21.723 -35.695 1.00 67.75 368 PRO A N 1
ATOM 2677 C CA . PRO A 1 368 ? -2.426 -21.277 -36.871 1.00 67.75 368 PRO A CA 1
ATOM 2678 C C . PRO A 1 368 ? -3.632 -22.200 -37.056 1.00 67.75 368 PRO A C 1
ATOM 2680 O O . PRO A 1 368 ? -3.471 -23.420 -37.164 1.00 67.75 368 PRO A O 1
ATOM 2683 N N . GLN A 1 369 ? -4.838 -21.628 -37.004 1.00 67.12 369 GLN A N 1
ATOM 2684 C CA . GLN A 1 369 ? -6.059 -22.375 -37.283 1.00 67.12 369 GLN A CA 1
ATOM 2685 C C . GLN A 1 369 ? -5.923 -22.891 -38.713 1.00 67.12 369 GLN A C 1
ATOM 2687 O O . GLN A 1 369 ? -5.751 -22.100 -39.642 1.00 67.12 369 GLN A O 1
ATOM 2692 N N . ARG A 1 370 ? -5.899 -24.218 -38.888 1.00 62.06 370 ARG A N 1
ATOM 2693 C CA . ARG A 1 370 ? -5.900 -24.792 -40.233 1.00 62.06 370 ARG A CA 1
ATOM 2694 C C . ARG A 1 370 ? -7.179 -24.308 -40.923 1.00 62.06 370 ARG A C 1
ATOM 2696 O O . ARG A 1 370 ? -8.238 -24.464 -40.315 1.00 62.06 370 ARG A O 1
ATOM 2703 N N . PRO A 1 371 ? -7.092 -23.718 -42.127 1.00 71.12 371 PRO A N 1
ATOM 2704 C CA . PRO A 1 371 ? -8.287 -23.400 -42.892 1.00 71.12 371 PRO A CA 1
ATOM 2705 C C . PRO A 1 371 ? -9.077 -24.695 -43.117 1.00 71.12 371 PRO A C 1
ATOM 2707 O O . PRO A 1 371 ? -8.480 -25.721 -43.460 1.00 71.12 371 PRO A O 1
ATOM 2710 N N . SER A 1 372 ? -10.376 -24.638 -42.817 1.00 73.62 372 SER A N 1
ATOM 2711 C CA . SER A 1 372 ? -11.343 -25.731 -42.962 1.00 73.62 372 SER A CA 1
ATOM 2712 C C . SER A 1 372 ? -11.568 -26.113 -44.416 1.00 73.62 372 SER A C 1
ATOM 2714 O O . SER A 1 372 ? -11.619 -25.188 -45.259 1.00 73.62 372 SER A O 1
#

InterPro domains:
  IPR007015 DNA polymerase V/Myb-binding protein 1A [PF04931] (21-170)
  IPR007015 DNA polymerase V/Myb-binding protein 1A [PTHR13213] (17-170)

Secondary structure (DSSP, 8-state):
------------SHHHHHHHHHHHHHHHHTT-SSHHHHHHHHHHHHHHHHH-GGGHHHHHHHHHHHH---TT--HHHHHHHHHHHHHHHHHHHHTTHHHHHHS--TT--TTS-SHHHHHHHHHHHHHHHHHHHHH-HHHHHHHHHHHHHHHHHHHHTT-GGGHHHHHTTT-HHHHHHSTT--THHHHHHHHHHHHHHHHHHSTT--HHHHHTS-GGGSTTSGGGSHHHHHHHHHHHHHHHHH--TTSPPPTTHHHHHHHHHT-TTSPPPTTHHHHHHHHHS-TT--HHHHHHHHHHHHHHHHHHHHHHHHHTTHHHHHHHHHHHH-HHHHHHHHHHHT-TTS---HHHHHHHHHHHHHHHTSPPPPPPPPP-

pLDDT: mean 86.39, std 13.88, range [37.12, 98.38]

Foldseek 3Di:
DDDDDDDDDDPPPDPVVVLVVLLLVLLVQLLDPDPVSVLVSLQVLLVSCLVVLLCLVVSLVSLCVQLDDDPPDDPSSNVSSLSSSLSNLVSCVSSVSLCLQVVPPVPHPPRQVDPVSSLVSLLSLLVSLVCSLVPDVVSVQSSLVSLLVVCLVCLVSLNLLSNLSSNVPVPLQVQLPDQPRQLSSVLSLLSLLVSLVSSVPDPSHDPVSSVSDDQCSDPVRLVLDLVSLLSSLLNQLLQQLPADVPRDRRSSLLSNLVSQLPDDPLARRLNNQLSSLCNQAPPPDDPSSLLSSLLSLLVSLLSNLVCCVVRPPSSVNVVVSNVVNSVRNVVSLVVLVPDPPPPRSVSSVSSVVSVVVSVVSDDDPDDPDPDD

Organism: NCBI:txid311494